Protein 6GHT (pdb70)

Foldseek 3Di:
DDQDPNAAEFEEEEEPLAQDFVVQCVFFVLVVVVLCVVVRHHYDYTYDNALLVQLVCQLVPNGFKYFHWLLSQVVSCVRFVKWFFWAWAFLHHQKWKKFKKFFLPDDQPPPPVVVFAFEEEAAAPNHQSRHLVVCLVCVVVPHDPVRRYNYYYHDGQLVQQVCRQVVNGGIGMDI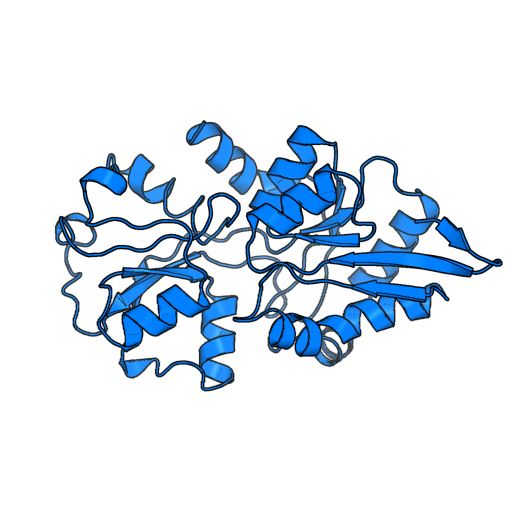PSHVVLCVVVVVHDCSGMDTNDMGDIAGHITTIGGNVRDPVSSVSSSCSFAVDAQVRQCVNHRPRGGGIDTDGDVSRVVSVVSVVVVD

Organism: Stutzerimonas stutzeri (NCBI:txid316)

Nearest PDB structures (foldseek):
  6ght-assembly1_A  TM=1.004E+00  e=3.123E-66  Stutzerimonas stutzeri
  5me4-assembly1_A  TM=1.003E+00  e=6.099E-64  Stutzerimonas stutzeri
  6ghq-assembly1_A  TM=8.174E-01  e=3.050E-59  Stutzerimonas stutzeri
  5lv1-assembly3_B  TM=9.063E-01  e=2.211E-24  Prochlorococcus marinus str. MIT 9301
  5o2k-assembly6_F  TM=5.977E-01  e=3.785E-23  Stutzerimonas stutzeri

Radius of gyration: 18.51 Å; Cα contacts (8 Å, |Δi|>4): 586; chains: 1; bounding box: 39×38×61 Å

B-factor: mean 21.3, std 12.95, range [3.62, 134.04]

Structure (mmCIF, N/CA/C/O backbone):
data_6GHT
#
_entry.id   6GHT
#
_cell.length_a   40.082
_cell.length_b   55.241
_cell.length_c   125.903
_cell.angle_alpha   90.00
_cell.angle_beta   90.00
_cell.angle_gamma   90.00
#
_symmetry.space_group_name_H-M   'P 21 21 21'
#
loop_
_entity.id
_entity.type
_entity.pdbx_description
1 polymer 'Probable phosphite transport system-binding protein HtxB'
2 non-polymer 'FORMIC ACID'
3 non-polymer 'ACETIC ACID'
4 non-polymer phosphinate
5 non-polymer 1,2-ETHANEDIOL
6 water water
#
loop_
_atom_site.group_PDB
_atom_site.id
_atom_site.type_symbol
_atom_site.label_atom_id
_atom_site.label_alt_id
_atom_site.label_comp_id
_atom_site.label_asym_id
_atom_site.label_entity_id
_atom_site.label_seq_id
_atom_site.pdbx_PDB_ins_code
_atom_site.Cartn_x
_atom_site.Cartn_y
_atom_site.Cartn_z
_atom_site.occupancy
_atom_site.B_iso_or_equiv
_atom_site.auth_seq_id
_atom_site.auth_comp_id
_atom_site.auth_asym_id
_atom_site.auth_atom_id
_atom_site.pdbx_PDB_model_num
ATOM 1 N N . ALA A 1 2 ? 4.686 -2.145 7.247 1.00 31.91 2 ALA A N 1
ATOM 2 C CA . ALA A 1 2 ? 5.421 -3.372 7.593 1.00 39.74 2 ALA A CA 1
ATOM 3 C C . ALA A 1 2 ? 5.591 -3.391 9.103 1.00 53.27 2 ALA A C 1
ATOM 4 O O . ALA A 1 2 ? 5.892 -2.348 9.687 1.00 83.50 2 ALA A O 1
ATOM 6 N N . GLU A 1 3 ? 5.387 -4.531 9.706 1.00 31.91 3 GLU A N 1
ATOM 7 C CA . GLU A 1 3 ? 5.699 -4.629 11.111 1.00 31.40 3 GLU A CA 1
ATOM 8 C C . GLU A 1 3 ? 6.197 -6.038 11.396 1.00 24.18 3 GLU A C 1
ATOM 9 O O . GLU A 1 3 ? 6.138 -6.901 10.529 1.00 23.29 3 GLU A O 1
ATOM 15 N N . VAL A 1 4 ? 6.803 -6.142 12.568 1.00 28.14 4 VAL A N 1
ATOM 16 C CA . VAL A 1 4 ? 7.271 -7.395 13.148 1.00 25.74 4 VAL A CA 1
ATOM 17 C C . VAL A 1 4 ? 6.189 -7.825 14.133 1.00 27.51 4 VAL A C 1
ATOM 18 O O . VAL A 1 4 ? 5.896 -7.099 15.083 1.00 30.13 4 VAL A O 1
ATOM 22 N N . VAL A 1 5 ? 5.617 -8.974 13.843 1.00 23.88 5 VAL A N 1
ATOM 23 C CA . VAL A 1 5 ? 4.481 -9.538 14.555 1.00 26.52 5 VAL A CA 1
ATOM 24 C C . VAL A 1 5 ? 4.944 -10.845 15.178 1.00 26.56 5 VAL A C 1
ATOM 25 O O . VAL A 1 5 ? 5.375 -11.739 14.445 1.00 27.00 5 VAL A O 1
ATOM 29 N N . ASN A 1 6 ? 4.874 -10.917 16.500 1.00 31.89 6 ASN A N 1
ATOM 30 C CA . ASN A 1 6 ? 5.286 -12.141 17.178 1.00 35.35 6 ASN A CA 1
ATOM 31 C C . ASN A 1 6 ? 6.735 -12.451 16.769 1.00 31.21 6 ASN A C 1
ATOM 32 O O . ASN A 1 6 ? 7.051 -13.608 16.520 1.00 28.97 6 ASN A O 1
ATOM 37 N N . GLY A 1 7 ? 7.582 -11.425 16.660 1.00 27.08 7 GLY A N 1
ATOM 38 C CA . GLY A 1 7 ? 8.978 -11.596 16.274 1.00 25.71 7 GLY A CA 1
ATOM 39 C C . GLY A 1 7 ? 9.192 -11.816 14.781 1.00 22.22 7 GLY A C 1
ATOM 40 O O . GLY A 1 7 ? 10.352 -11.913 14.387 1.00 21.11 7 GLY A O 1
ATOM 41 N N . LYS A 1 8 ? 8.152 -11.848 13.943 1.00 22.48 8 LYS A N 1
ATOM 42 C CA . LYS A 1 8 ? 8.344 -12.199 12.525 1.00 19.63 8 LYS A CA 1
ATOM 43 C C . LYS A 1 8 ? 7.852 -11.041 11.643 1.00 18.69 8 LYS A C 1
ATOM 44 O O . LYS A 1 8 ? 6.716 -10.587 11.740 1.00 20.05 8 LYS A O 1
ATOM 50 N N . LEU A 1 9 ? 8.736 -10.557 10.791 1.00 16.95 9 LEU A N 1
ATOM 51 C CA . LEU A 1 9 ? 8.394 -9.573 9.764 1.00 13.57 9 LEU A CA 1
ATOM 52 C C . LEU A 1 9 ? 7.191 -10.008 8.930 1.00 11.65 9 LEU A C 1
ATOM 53 O O . LEU A 1 9 ? 7.105 -11.153 8.543 1.00 13.71 9 LEU A O 1
ATOM 58 N N . HIS A 1 10 ? 6.280 -9.063 8.699 1.00 12.72 10 HIS A N 1
ATOM 59 C CA . HIS A 1 10 ? 5.115 -9.233 7.881 1.00 12.95 10 HIS A CA 1
ATOM 60 C C . HIS A 1 10 ? 5.092 -8.129 6.820 1.00 14.11 10 HIS A C 1
ATOM 61 O O . HIS A 1 10 ? 5.221 -6.960 7.169 1.00 16.03 10 HIS A O 1
ATOM 68 N N . LEU A 1 11 ? 4.843 -8.525 5.564 1.00 12.63 11 LEU A N 1
ATOM 69 C CA . LEU A 1 11 ? 4.777 -7.555 4.427 1.00 13.46 11 LEU A CA 1
ATOM 70 C C . LEU A 1 11 ? 3.413 -7.649 3.744 1.00 11.88 11 LEU A C 1
ATOM 71 O O . LEU A 1 11 ? 2.879 -8.728 3.523 1.00 14.84 11 LEU A O 1
ATOM 76 N N . ARG A 1 12 ? 2.895 -6.480 3.355 1.00 12.49 12 ARG A N 1
ATOM 77 C CA . ARG A 1 12 ? 1.681 -6.341 2.591 1.00 11.27 12 ARG A CA 1
ATOM 78 C C . ARG A 1 12 ? 2.076 -6.047 1.134 1.00 11.74 12 ARG A C 1
ATOM 79 O O . ARG A 1 12 ? 2.657 -4.990 0.853 1.00 12.89 12 ARG A O 1
ATOM 87 N N . PHE A 1 13 ? 1.718 -6.986 0.265 1.00 11.43 13 PHE A N 1
ATOM 88 C CA . PHE A 1 13 ? 2.017 -6.863 -1.168 1.00 10.77 13 PHE A CA 1
ATOM 89 C C . PHE A 1 13 ? 0.757 -6.538 -1.970 1.00 9.45 13 PHE A C 1
ATOM 90 O O . PHE A 1 13 ? -0.358 -6.904 -1.664 1.00 11.22 13 PHE A O 1
ATOM 98 N N . ALA A 1 14 ? 0.971 -5.847 -3.101 1.00 11.55 14 ALA A N 1
ATOM 99 C CA . ALA A 1 14 ? -0.130 -5.652 -4.054 1.00 11.80 14 ALA A CA 1
ATOM 100 C C . ALA A 1 14 ? 0.453 -5.674 -5.459 1.00 12.10 14 ALA A C 1
ATOM 101 O O . ALA A 1 14 ? 1.569 -5.168 -5.676 1.00 12.63 14 ALA A O 1
ATOM 103 N N . ILE A 1 15 ? -0.339 -6.210 -6.381 1.00 11.41 15 ILE A N 1
ATOM 104 C CA A ILE A 1 15 ? 0.047 -6.405 -7.805 0.50 10.11 15 ILE A CA 1
ATOM 105 C CA B ILE A 1 15 ? 0.126 -6.217 -7.758 0.50 12.74 15 ILE A CA 1
ATOM 106 C C . ILE A 1 15 ? -0.970 -5.665 -8.665 1.00 10.57 15 ILE A C 1
ATOM 107 O O . ILE A 1 15 ? -2.154 -5.952 -8.550 1.00 11.40 15 ILE A O 1
ATOM 116 N N . ALA A 1 16 ? -0.523 -4.787 -9.588 1.00 11.72 16 ALA A N 1
ATOM 117 C CA . ALA A 1 16 ? -1.426 -4.172 -10.556 1.00 12.52 16 ALA A CA 1
ATOM 118 C C . ALA A 1 16 ? -2.095 -5.229 -11.430 1.00 11.35 16 ALA A C 1
ATOM 119 O O . ALA A 1 16 ? -1.638 -6.371 -11.530 1.00 13.40 16 ALA A O 1
ATOM 121 N N . PRO A 1 17 ? -3.194 -4.838 -12.089 1.00 13.57 17 PRO A N 1
ATOM 122 C CA . PRO A 1 17 ? -3.970 -5.783 -12.926 1.00 14.04 17 PRO A CA 1
ATOM 123 C C . PRO A 1 17 ? -3.274 -6.037 -14.270 1.00 15.87 17 PRO A C 1
ATOM 124 O O . PRO A 1 17 ? -3.803 -5.713 -15.332 1.00 18.15 17 PRO A O 1
ATOM 128 N N . MET A 1 18 ? -2.149 -6.733 -14.186 1.00 15.37 18 MET A N 1
ATOM 129 C CA . MET A 1 18 ? -1.317 -6.996 -15.347 1.00 20.78 18 MET A CA 1
ATOM 130 C C . MET A 1 18 ? -1.900 -8.076 -16.247 1.00 18.98 18 MET A C 1
ATOM 131 O O . MET A 1 18 ? -1.467 -8.144 -17.407 1.00 21.50 18 MET A O 1
ATOM 136 N N . ARG A 1 19 ? -2.650 -9.019 -15.659 1.00 16.79 19 ARG A N 1
ATOM 137 C CA . ARG A 1 19 ? -3.307 -10.079 -16.401 1.00 16.65 19 ARG A CA 1
ATOM 138 C C . ARG A 1 19 ? -4.811 -9.800 -16.318 1.00 14.90 19 ARG A C 1
ATOM 139 O O . ARG A 1 19 ? -5.244 -8.975 -15.503 1.00 16.48 19 ARG A O 1
ATOM 147 N N . PRO A 1 20 ? -5.634 -10.484 -17.129 1.00 15.68 20 PRO A N 1
ATOM 148 C CA . PRO A 1 20 ? -7.018 -10.086 -17.284 1.00 15.96 20 PRO A CA 1
ATOM 149 C C . PRO A 1 20 ? -7.898 -10.157 -16.033 1.00 15.93 20 PRO A C 1
ATOM 150 O O . PRO A 1 20 ? -8.910 -9.472 -15.986 1.00 18.59 20 PRO A O 1
ATOM 154 N N . THR A 1 21 ? -7.536 -10.984 -15.049 1.00 13.96 21 THR A N 1
ATOM 155 C CA . THR A 1 21 ? -8.285 -11.045 -13.821 1.00 13.92 21 THR A CA 1
ATOM 156 C C . THR A 1 21 ? -7.337 -11.061 -12.631 1.00 12.52 21 THR A C 1
ATOM 157 O O . THR A 1 21 ? -6.151 -11.437 -12.754 1.00 12.91 21 THR A O 1
ATOM 161 N N . PRO A 1 22 ? -7.896 -10.674 -11.447 1.00 12.32 22 PRO A N 1
ATOM 162 C CA . PRO A 1 22 ? -7.023 -10.774 -10.243 1.00 11.68 22 PRO A CA 1
ATOM 163 C C . PRO A 1 22 ? -6.476 -12.191 -9.957 1.00 11.17 22 PRO A C 1
ATOM 164 O O . PRO A 1 22 ? -5.308 -12.329 -9.537 1.00 12.24 22 PRO A O 1
ATOM 168 N N . SER A 1 23 ? -7.354 -13.204 -10.176 1.00 12.16 23 SER A N 1
ATOM 169 C CA . SER A 1 23 ? -6.872 -14.560 -9.838 1.00 12.40 23 SER A CA 1
ATOM 170 C C . SER A 1 23 ? -5.736 -14.976 -10.767 1.00 12.05 23 SER A C 1
ATOM 171 O O . SER A 1 23 ? -4.804 -15.681 -10.352 1.00 13.82 23 SER A O 1
ATOM 174 N N . GLN A 1 24 ? -5.843 -14.622 -12.050 1.00 13.30 24 GLN A N 1
ATOM 175 C CA . GLN A 1 24 ? -4.740 -14.913 -12.981 1.00 12.43 24 GLN A CA 1
ATOM 176 C C . GLN A 1 24 ? -3.468 -14.155 -12.580 1.00 9.31 24 GLN A C 1
ATOM 177 O O . GLN A 1 24 ? -2.363 -14.709 -12.620 1.00 12.49 24 GLN A O 1
ATOM 183 N N . THR A 1 25 ? -3.625 -12.874 -12.288 1.00 10.98 25 THR A N 1
ATOM 184 C CA . THR A 1 25 ? -2.483 -12.062 -11.921 1.00 11.18 25 THR A CA 1
ATOM 185 C C . THR A 1 25 ? -1.776 -12.649 -10.689 1.00 10.47 25 THR A C 1
ATOM 186 O O . THR A 1 25 ? -0.543 -12.794 -10.690 1.00 11.85 25 THR A O 1
ATOM 190 N N . ILE A 1 26 ? -2.579 -12.983 -9.656 1.00 10.32 26 ILE A N 1
ATOM 191 C CA . ILE A 1 26 ? -1.960 -13.540 -8.446 1.00 10.33 26 ILE A CA 1
ATOM 192 C C . ILE A 1 26 ? -1.348 -14.919 -8.714 1.00 10.35 26 ILE A C 1
ATOM 193 O O . ILE A 1 26 ? -0.233 -15.222 -8.285 1.00 12.24 26 ILE A O 1
ATOM 198 N N . LYS A 1 27 ? -2.088 -15.778 -9.430 1.00 11.94 27 LYS A N 1
ATOM 199 C CA . LYS A 1 27 ? -1.558 -17.116 -9.675 1.00 13.76 27 LYS A CA 1
ATOM 200 C C . LYS A 1 27 ? -0.181 -17.037 -10.369 1.00 13.07 27 LYS A C 1
ATOM 201 O O . LYS A 1 27 ? 0.729 -17.765 -10.049 1.00 14.89 27 LYS A O 1
ATOM 207 N N . GLU A 1 28 ? -0.071 -16.131 -11.345 1.00 12.09 28 GLU A N 1
ATOM 208 C CA . GLU A 1 28 ? 1.120 -16.107 -12.179 1.00 12.88 28 GLU A CA 1
ATOM 209 C C . GLU A 1 28 ? 2.284 -15.292 -11.570 1.00 11.99 28 GLU A C 1
ATOM 210 O O . GLU A 1 28 ? 3.457 -15.545 -11.872 1.00 14.13 28 GLU A O 1
ATOM 216 N N . PHE A 1 29 ? 1.952 -14.291 -10.726 1.00 12.26 29 PHE A N 1
ATOM 217 C CA . PHE A 1 29 ? 3.006 -13.402 -10.214 1.00 12.83 29 PHE A CA 1
ATOM 218 C C . PHE A 1 29 ? 3.229 -13.533 -8.703 1.00 12.70 29 PHE A C 1
ATOM 219 O O . PHE A 1 29 ? 4.267 -13.048 -8.237 1.00 14.34 29 PHE A O 1
ATOM 227 N N . GLU A 1 30 ? 2.315 -14.149 -7.938 1.00 12.82 30 GLU A N 1
ATOM 228 C CA . GLU A 1 30 ? 2.599 -14.365 -6.522 1.00 13.54 30 GLU A CA 1
ATOM 229 C C . GLU A 1 30 ? 3.968 -15.035 -6.293 1.00 13.25 30 GLU A C 1
ATOM 230 O O . GLU A 1 30 ? 4.602 -14.720 -5.292 1.00 14.16 30 GLU A O 1
ATOM 236 N N . PRO A 1 31 ? 4.413 -15.951 -7.165 1.00 12.85 31 PRO A N 1
ATOM 237 C CA . PRO A 1 31 ? 5.659 -16.600 -6.812 1.00 12.18 31 PRO A CA 1
ATOM 238 C C . PRO A 1 31 ? 6.865 -15.674 -6.613 1.00 11.37 31 PRO A C 1
ATOM 239 O O . PRO A 1 31 ? 7.714 -15.966 -5.770 1.00 13.24 31 PRO A O 1
ATOM 243 N N . ILE A 1 32 ? 6.936 -14.560 -7.331 1.00 12.58 32 ILE A N 1
ATOM 244 C CA . ILE A 1 32 ? 8.073 -13.653 -7.124 1.00 12.17 32 ILE A CA 1
ATOM 245 C C . ILE A 1 32 ? 7.964 -12.981 -5.741 1.00 11.23 32 ILE A C 1
ATOM 246 O O . ILE A 1 32 ? 8.976 -12.707 -5.075 1.00 11.98 32 ILE A O 1
ATOM 251 N N . PHE A 1 33 ? 6.706 -12.694 -5.337 1.00 11.63 33 PHE A N 1
ATOM 252 C CA . PHE A 1 33 ? 6.461 -12.107 -4.003 1.00 10.82 33 PHE A CA 1
ATOM 253 C C . PHE A 1 33 ? 6.754 -13.115 -2.885 1.00 12.08 33 PHE A C 1
ATOM 254 O O . PHE A 1 33 ? 7.335 -12.744 -1.848 1.00 12.30 33 PHE A O 1
ATOM 262 N N . LYS A 1 34 ? 6.358 -14.366 -3.081 1.00 11.28 34 LYS A N 1
ATOM 263 C CA . LYS A 1 34 ? 6.668 -15.408 -2.124 1.00 12.09 34 LYS A CA 1
ATOM 264 C C . LYS A 1 34 ? 8.185 -15.539 -1.997 1.00 11.44 34 LYS A C 1
ATOM 265 O O . LYS A 1 34 ? 8.744 -15.668 -0.892 1.00 13.47 34 LYS A O 1
ATOM 271 N N . TYR A 1 35 ? 8.900 -15.563 -3.124 1.00 12.16 35 TYR A N 1
ATOM 272 C CA . TYR A 1 35 ? 10.354 -15.612 -3.149 1.00 11.20 35 TYR A CA 1
ATOM 273 C C . TYR A 1 35 ? 10.917 -14.449 -2.337 1.00 11.21 35 TYR A C 1
ATOM 274 O O . TYR A 1 35 ? 11.798 -14.686 -1.474 1.00 13.18 35 TYR A O 1
ATOM 283 N N . LEU A 1 36 ? 10.448 -13.246 -2.582 1.00 11.78 36 LEU A N 1
ATOM 284 C CA . LEU A 1 36 ? 10.944 -12.084 -1.902 1.00 11.74 36 LEU A CA 1
ATOM 285 C C . LEU A 1 36 ? 10.736 -12.239 -0.387 1.00 11.33 36 LEU A C 1
ATOM 286 O O . LEU A 1 36 ? 11.660 -11.988 0.396 1.00 12.49 36 LEU A O 1
ATOM 291 N N . ALA A 1 37 ? 9.514 -12.606 0.010 1.00 11.21 37 ALA A N 1
ATOM 292 C CA . ALA A 1 37 ? 9.210 -12.763 1.431 1.00 11.34 37 ALA A CA 1
ATOM 293 C C . ALA A 1 37 ? 10.111 -13.839 2.043 1.00 12.01 37 ALA A C 1
ATOM 294 O O . ALA A 1 37 ? 10.660 -13.657 3.138 1.00 12.30 37 ALA A O 1
ATOM 296 N N . ASP A 1 38 ? 10.327 -14.933 1.329 1.00 11.35 38 ASP A N 1
ATOM 297 C CA . ASP A 1 38 ? 11.159 -16.003 1.846 1.00 10.95 38 ASP A CA 1
ATOM 298 C C . ASP A 1 38 ? 12.581 -15.570 2.041 1.00 11.00 38 ASP A C 1
ATOM 299 O O . ASP A 1 38 ? 13.277 -15.999 3.014 1.00 13.22 38 ASP A O 1
ATOM 304 N N . GLN A 1 39 ? 13.144 -14.736 1.142 1.00 11.83 39 GLN A N 1
ATOM 305 C CA . GLN A 1 39 ? 14.507 -14.245 1.297 1.00 12.29 39 GLN A CA 1
ATOM 306 C C . GLN A 1 39 ? 14.653 -13.404 2.573 1.00 12.65 39 GLN A C 1
ATOM 307 O O . GLN A 1 39 ? 15.768 -13.287 3.093 1.00 14.21 39 GLN A O 1
ATOM 313 N N . LEU A 1 40 ? 13.552 -12.827 3.025 1.00 12.71 40 LEU A N 1
ATOM 314 C CA . LEU A 1 40 ? 13.525 -11.965 4.225 1.00 14.31 40 LEU A CA 1
ATOM 315 C C . LEU A 1 40 ? 13.028 -12.730 5.471 1.00 12.53 40 LEU A C 1
ATOM 316 O O . LEU A 1 40 ? 13.038 -12.150 6.570 1.00 14.71 40 LEU A O 1
ATOM 321 N N . GLY A 1 41 ? 12.567 -13.950 5.326 1.00 12.47 41 GLY A N 1
ATOM 322 C CA . GLY A 1 41 ? 12.035 -14.682 6.457 1.00 12.76 41 GLY A CA 1
ATOM 323 C C . GLY A 1 41 ? 10.695 -14.122 6.874 1.00 13.20 41 GLY A C 1
ATOM 324 O O . GLY A 1 41 ? 10.268 -14.297 8.024 1.00 15.58 41 GLY A O 1
ATOM 325 N N . ALA A 1 42 ? 9.940 -13.488 5.963 1.00 12.44 42 ALA A N 1
ATOM 326 C CA . ALA A 1 42 ? 8.728 -12.758 6.265 1.00 11.37 42 ALA A CA 1
ATOM 327 C C . ALA A 1 42 ? 7.431 -13.535 5.984 1.00 11.31 42 ALA A C 1
ATOM 328 O O . ALA A 1 42 ? 7.431 -14.337 5.008 1.00 14.48 42 ALA A O 1
ATOM 330 N N . THR A 1 43 ? 6.361 -13.304 6.734 1.00 11.54 43 THR A N 1
ATOM 331 C CA . THR A 1 43 ? 5.064 -13.624 6.299 1.00 11.42 43 THR A CA 1
ATOM 332 C C . THR A 1 43 ? 4.615 -12.516 5.335 1.00 11.19 43 THR A C 1
ATOM 333 O O . THR A 1 43 ? 5.123 -11.410 5.335 1.00 11.76 43 THR A O 1
ATOM 337 N N . TYR A 1 44 ? 3.513 -12.814 4.627 1.00 11.46 44 TYR A N 1
ATOM 338 C CA . TYR A 1 44 ? 2.996 -11.807 3.704 1.00 11.36 44 TYR A CA 1
ATOM 339 C C . TYR A 1 44 ? 1.513 -12.008 3.482 1.00 10.84 44 TYR A C 1
ATOM 340 O O . TYR A 1 44 ? 0.940 -13.061 3.745 1.00 13.83 44 TYR A O 1
ATOM 349 N N . GLU A 1 45 ? 0.941 -10.971 2.878 1.00 11.53 45 GLU A N 1
ATOM 350 C CA . GLU A 1 45 ? -0.384 -11.016 2.318 1.00 11.19 45 GLU A CA 1
ATOM 351 C C . GLU A 1 45 ? -0.299 -10.307 0.950 1.00 10.96 45 GLU A C 1
ATOM 352 O O . GLU A 1 45 ? 0.636 -9.524 0.729 1.00 11.72 45 GLU A O 1
ATOM 358 N N . ILE A 1 46 ? -1.273 -10.602 0.090 1.00 11.19 46 ILE A N 1
ATOM 359 C CA . ILE A 1 46 ? -1.203 -10.057 -1.258 1.00 12.00 46 ILE A CA 1
ATOM 360 C C . ILE A 1 46 ? -2.628 -9.862 -1.792 1.00 12.25 46 ILE A C 1
ATOM 361 O O . ILE A 1 46 ? -3.521 -10.667 -1.532 1.00 13.54 46 ILE A O 1
ATOM 366 N N . VAL A 1 47 ? -2.761 -8.794 -2.555 1.00 12.82 47 VAL A N 1
ATOM 367 C CA . VAL A 1 47 ? -4.004 -8.549 -3.318 1.00 12.60 47 VAL A CA 1
ATOM 368 C C . VAL A 1 47 ? -3.668 -7.994 -4.710 1.00 12.39 47 VAL A C 1
ATOM 369 O O . VAL A 1 47 ? -2.537 -7.540 -4.955 1.00 13.40 47 VAL A O 1
ATOM 373 N N . SER A 1 48 ? -4.688 -8.041 -5.578 1.00 11.98 48 SER A N 1
ATOM 374 C CA . SER A 1 48 ? -4.508 -7.494 -6.924 1.00 12.45 48 SER A CA 1
ATOM 375 C C . SER A 1 48 ? -5.816 -6.804 -7.287 1.00 11.84 48 SER A C 1
ATOM 376 O O . SER A 1 48 ? -6.791 -7.494 -7.605 1.00 14.52 48 SER A O 1
ATOM 379 N N . PRO A 1 49 ? -5.876 -5.493 -7.190 1.00 14.33 49 PRO A N 1
ATOM 380 C CA . PRO A 1 49 ? -7.166 -4.812 -7.510 1.00 16.19 49 PRO A CA 1
ATOM 381 C C . PRO A 1 49 ? -7.503 -4.890 -9.008 1.00 16.40 49 PRO A C 1
ATOM 382 O O . PRO A 1 49 ? -6.623 -5.145 -9.827 1.00 16.99 49 PRO A O 1
ATOM 386 N N . GLU A 1 50 ? -8.765 -4.653 -9.355 1.00 17.90 50 GLU A N 1
ATOM 387 C CA . GLU A 1 50 ? -9.208 -4.812 -10.743 1.00 20.49 50 GLU A CA 1
ATOM 388 C C . GLU A 1 50 ? -8.770 -3.615 -11.588 1.00 18.95 50 GLU A C 1
ATOM 389 O O . GLU A 1 50 ? -8.588 -3.790 -12.804 1.00 20.35 50 GLU A O 1
ATOM 395 N N . SER A 1 51 ? -8.568 -2.445 -10.970 1.00 14.45 51 SER A N 1
ATOM 396 C CA . SER A 1 51 ? -8.165 -1.247 -11.708 1.00 14.14 51 SER A CA 1
ATOM 397 C C . SER A 1 51 ? -6.737 -0.782 -11.376 1.00 13.32 51 SER A C 1
ATOM 398 O O . SER A 1 51 ? -6.209 -1.032 -10.303 1.00 15.66 51 SER A O 1
ATOM 401 N N . TRP A 1 52 ? -6.188 0.016 -12.281 1.00 12.87 52 TRP A N 1
ATOM 402 C CA . TRP A 1 52 ? -4.848 0.575 -12.131 1.00 12.07 52 TRP A CA 1
ATOM 403 C C . TRP A 1 52 ? -4.827 1.701 -11.102 1.00 12.46 52 TRP A C 1
ATOM 404 O O . TRP A 1 52 ? -3.887 1.809 -10.320 1.00 13.70 52 TRP A O 1
ATOM 415 N N . ALA A 1 53 ? -5.854 2.538 -11.118 1.00 13.41 53 ALA A N 1
ATOM 416 C CA . ALA A 1 53 ? -5.973 3.596 -10.120 1.00 14.38 53 ALA A CA 1
ATOM 417 C C . ALA A 1 53 ? -6.009 3.018 -8.698 1.00 14.07 53 ALA A C 1
ATOM 418 O O . ALA A 1 53 ? -5.406 3.600 -7.793 1.00 16.25 53 ALA A O 1
ATOM 420 N N . ALA A 1 54 ? -6.647 1.875 -8.531 1.00 15.08 54 ALA A N 1
ATOM 421 C CA . ALA A 1 54 ? -6.917 1.390 -7.175 1.00 13.91 54 ALA A CA 1
ATOM 422 C C . ALA A 1 54 ? -5.610 1.022 -6.482 1.00 14.80 54 ALA A C 1
ATOM 423 O O . ALA A 1 54 ? -5.473 1.287 -5.276 1.00 16.54 54 ALA A O 1
ATOM 425 N N . ILE A 1 55 ? -4.641 0.430 -7.171 1.00 13.89 55 ILE A N 1
ATOM 426 C CA . ILE A 1 55 ? -3.402 0.066 -6.505 1.00 13.26 55 ILE A CA 1
ATOM 427 C C . ILE A 1 55 ? -2.584 1.324 -6.179 1.00 15.14 55 ILE A C 1
ATOM 428 O O . ILE A 1 55 ? -1.938 1.374 -5.130 1.00 16.42 55 ILE A O 1
ATOM 433 N N . SER A 1 56 ? -2.643 2.352 -7.024 1.00 14.44 56 SER A N 1
ATOM 434 C CA . SER A 1 56 ? -2.021 3.630 -6.716 1.00 15.62 56 SER A CA 1
ATOM 435 C C . SER A 1 56 ? -2.589 4.210 -5.409 1.00 14.69 56 SER A C 1
ATOM 436 O O . SER A 1 56 ? -1.822 4.627 -4.522 1.00 16.25 56 SER A O 1
ATOM 439 N N . VAL A 1 57 ? -3.921 4.262 -5.324 1.00 14.88 57 VAL A N 1
ATOM 440 C CA . VAL A 1 57 ? -4.608 4.771 -4.143 1.00 15.90 57 VAL A CA 1
ATOM 441 C C . VAL A 1 57 ? -4.208 3.940 -2.909 1.00 16.81 57 VAL A C 1
ATOM 442 O O . VAL A 1 57 ? -3.983 4.498 -1.823 1.00 18.76 57 VAL A O 1
ATOM 446 N N . ALA A 1 58 ? -4.208 2.620 -3.031 1.00 15.78 58 ALA A N 1
ATOM 447 C CA . ALA A 1 58 ? -3.867 1.741 -1.898 1.00 16.61 58 ALA A CA 1
ATOM 448 C C . ALA A 1 58 ? -2.475 2.088 -1.355 1.00 17.71 58 ALA A C 1
ATOM 449 O O . ALA A 1 58 ? -2.264 2.122 -0.147 1.00 18.68 58 ALA A O 1
ATOM 451 N N . MET A 1 59 ? -1.522 2.292 -2.251 1.00 15.62 59 MET A N 1
ATOM 452 C CA . MET A 1 59 ? -0.168 2.633 -1.859 1.00 14.83 59 MET A CA 1
ATOM 453 C C . MET A 1 59 ? -0.141 4.018 -1.192 1.00 17.01 59 MET A C 1
ATOM 454 O O . MET A 1 59 ? 0.453 4.196 -0.127 1.00 18.92 59 MET A O 1
ATOM 459 N N . THR A 1 60 ? -0.814 4.997 -1.811 1.00 16.57 60 THR A N 1
ATOM 460 C CA . THR A 1 60 ? -0.898 6.351 -1.295 1.00 18.09 60 THR A CA 1
ATOM 461 C C . THR A 1 60 ? -1.485 6.362 0.128 1.00 19.91 60 THR A C 1
ATOM 462 O O . THR A 1 60 ? -1.003 7.131 0.978 1.00 22.44 60 THR A O 1
ATOM 466 N N . ASN A 1 61 ? -2.485 5.521 0.363 1.00 18.98 61 ASN A N 1
ATOM 467 C CA . ASN A 1 61 ? -3.267 5.529 1.605 1.00 20.05 61 ASN A CA 1
ATOM 468 C C . ASN A 1 61 ? -2.701 4.580 2.669 1.00 21.37 61 ASN A C 1
ATOM 469 O O . ASN A 1 61 ? -3.363 4.333 3.709 1.00 24.42 61 ASN A O 1
ATOM 474 N N . GLY A 1 62 ? -1.477 4.091 2.448 1.00 19.43 62 GLY A N 1
ATOM 475 C CA . GLY A 1 62 ? -0.708 3.421 3.495 1.00 19.53 62 GLY A CA 1
ATOM 476 C C . GLY A 1 62 ? -1.039 1.951 3.644 1.00 19.64 62 GLY A C 1
ATOM 477 O O . GLY A 1 62 ? -0.750 1.394 4.699 1.00 21.50 62 GLY A O 1
ATOM 478 N N . HIS A 1 63 ? -1.604 1.313 2.623 1.00 17.22 63 HIS A N 1
ATOM 479 C CA . HIS A 1 63 ? -2.063 -0.078 2.729 1.00 16.29 63 HIS A CA 1
ATOM 480 C C . HIS A 1 63 ? -1.066 -1.094 2.157 1.00 16.08 63 HIS A C 1
ATOM 481 O O . HIS A 1 63 ? -1.336 -2.300 2.224 1.00 18.13 63 HIS A O 1
ATOM 488 N N . VAL A 1 64 C 0.045 -0.625 1.604 1.00 14.30 64 VAL A N 1
ATOM 489 C CA . VAL A 1 64 C 0.921 -1.497 0.830 1.00 13.47 64 VAL A CA 1
ATOM 490 C C . VAL A 1 64 C 2.377 -1.248 1.205 1.00 13.24 64 VAL A C 1
ATOM 491 O O . VAL A 1 64 C 2.844 -0.112 1.199 1.00 15.60 64 V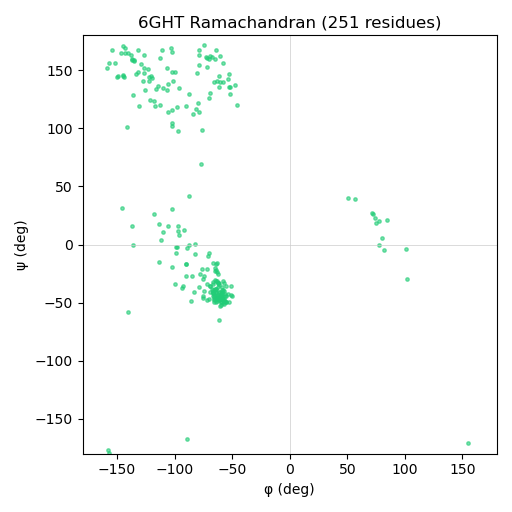AL A O 1
ATOM 495 N N . ASP A 1 65 ? 3.078 -2.333 1.526 1.00 12.86 65 ASP A N 1
ATOM 496 C CA . ASP A 1 65 ? 4.519 -2.238 1.783 1.00 13.49 65 ASP A CA 1
ATOM 497 C C . ASP A 1 65 ? 5.365 -2.323 0.515 1.00 13.93 65 ASP A C 1
ATOM 498 O O . ASP A 1 65 ? 6.272 -1.528 0.337 1.00 15.42 65 ASP A O 1
ATOM 503 N N . VAL A 1 66 ? 5.090 -3.311 -0.335 1.00 13.90 66 VAL A N 1
ATOM 504 C CA . VAL A 1 66 ? 5.757 -3.435 -1.622 1.00 11.87 66 VAL A CA 1
ATOM 505 C C . VAL A 1 66 ? 4.658 -3.630 -2.657 1.00 11.27 66 VAL A C 1
ATOM 506 O O . VAL A 1 66 ? 3.913 -4.628 -2.610 1.00 12.34 66 VAL A O 1
ATOM 510 N N . GLY A 1 67 ? 4.604 -2.673 -3.606 1.00 12.97 67 GLY A N 1
ATOM 511 C CA . GLY A 1 67 ? 3.614 -2.742 -4.671 1.00 13.44 67 GLY A CA 1
ATOM 512 C C . GLY A 1 67 ? 4.263 -2.809 -6.039 1.00 11.52 67 GLY A C 1
ATOM 513 O O . GLY A 1 67 ? 5.234 -2.110 -6.301 1.00 14.32 67 GLY A O 1
ATOM 514 N N . TRP A 1 68 ? 3.620 -3.599 -6.909 1.00 11.60 68 TRP A N 1
ATOM 515 C CA . TRP A 1 68 ? 3.952 -3.591 -8.332 1.00 10.98 68 TRP A CA 1
ATOM 516 C C . TRP A 1 68 ? 2.931 -2.658 -8.986 1.00 9.87 68 TRP A C 1
ATOM 517 O O . TRP A 1 68 ? 1.786 -3.057 -9.190 1.00 11.47 68 TRP A O 1
ATOM 528 N N . LEU A 1 69 ? 3.372 -1.413 -9.186 1.00 11.35 69 LEU A N 1
ATOM 529 C CA . LEU A 1 69 ? 2.470 -0.378 -9.665 1.00 11.13 69 LEU A CA 1
ATOM 530 C C . LEU A 1 69 ? 2.697 -0.119 -11.162 1.00 11.47 69 LEU A C 1
ATOM 531 O O . LEU A 1 69 ? 3.834 -0.200 -11.631 1.00 11.82 69 LEU A O 1
ATOM 536 N N . GLY A 1 70 ? 1.626 0.252 -11.861 1.00 11.54 70 GLY A N 1
ATOM 537 C CA . GLY A 1 70 ? 1.859 0.750 -13.206 1.00 11.24 70 GLY A CA 1
ATOM 538 C C . GLY A 1 70 ? 2.588 2.072 -13.153 1.00 11.93 70 GLY A C 1
ATOM 539 O O . GLY A 1 70 ? 2.602 2.770 -12.111 1.00 13.45 70 GLY A O 1
ATOM 540 N N . PRO A 1 71 ? 3.222 2.505 -14.259 1.00 12.08 71 PRO A N 1
ATOM 541 C CA . PRO A 1 71 ? 4.050 3.696 -14.219 1.00 11.40 71 PRO A CA 1
ATOM 542 C C . PRO A 1 71 ? 3.324 4.954 -13.737 1.00 12.40 71 PRO A C 1
ATOM 543 O O . PRO A 1 71 ? 3.831 5.674 -12.862 1.00 14.17 71 PRO A O 1
ATOM 547 N N . TRP A 1 72 ? 2.180 5.265 -14.327 1.00 12.64 72 TRP A N 1
ATOM 548 C CA . TRP A 1 72 ? 1.373 6.423 -13.927 1.00 12.85 72 TRP A CA 1
ATOM 549 C C . TRP A 1 72 ? 0.860 6.234 -12.497 1.00 14.31 72 TRP A C 1
ATOM 550 O O . TRP A 1 72 ? 0.837 7.204 -11.713 1.00 15.34 72 TRP A O 1
ATOM 561 N N . GLY A 1 73 ? 0.488 5.007 -12.123 1.00 13.88 73 GLY A N 1
ATOM 562 C CA . GLY A 1 73 ? 0.111 4.799 -10.713 1.00 13.93 73 GLY A CA 1
ATOM 563 C C . GLY A 1 73 ? 1.233 5.149 -9.747 1.00 14.51 73 GLY A C 1
ATOM 564 O O . GLY A 1 73 ? 0.975 5.733 -8.670 1.00 16.03 73 GLY A O 1
ATOM 565 N N . TYR A 1 74 ? 2.459 4.780 -10.084 1.00 13.95 74 TYR A N 1
ATOM 566 C CA . TYR A 1 74 ? 3.640 5.184 -9.292 1.00 14.43 74 TYR A CA 1
ATOM 567 C C . TYR A 1 74 ? 3.824 6.710 -9.313 1.00 14.85 74 TYR A C 1
ATOM 568 O O . TYR A 1 74 ? 4.008 7.340 -8.258 1.00 16.88 74 TYR A O 1
ATOM 577 N N . VAL A 1 75 ? 3.788 7.338 -10.484 1.00 15.82 75 VAL A N 1
ATOM 578 C CA . VAL A 1 75 ? 4.024 8.785 -10.552 1.00 16.70 75 VAL A CA 1
ATOM 579 C C . VAL A 1 75 ? 2.993 9.518 -9.679 1.00 17.74 75 VAL A C 1
ATOM 580 O O . VAL A 1 75 ? 3.356 10.433 -8.922 1.00 19.13 75 VAL A O 1
ATOM 584 N N . LEU A 1 76 ? 1.734 9.123 -9.788 1.00 17.18 76 LEU A N 1
ATOM 585 C CA . LEU A 1 76 ? 0.646 9.753 -8.996 1.00 18.01 76 LEU A CA 1
ATOM 586 C C . LEU A 1 76 ? 0.914 9.582 -7.487 1.00 19.87 76 LEU A C 1
ATOM 587 O O . LEU A 1 76 ? 0.791 10.528 -6.691 1.00 20.69 76 LEU A O 1
ATOM 592 N N . SER A 1 77 ? 1.265 8.367 -7.092 1.00 16.48 77 SER A N 1
ATOM 593 C CA . SER A 1 77 ? 1.473 8.066 -5.685 1.00 16.80 77 SER A CA 1
ATOM 594 C C . SER A 1 77 ? 2.728 8.770 -5.148 1.00 16.35 77 SER A C 1
ATOM 595 O O . SER A 1 77 ? 2.761 9.206 -3.974 1.00 19.90 77 SER A O 1
ATOM 598 N N . ASN A 1 78 ? 3.766 8.894 -5.968 1.00 17.55 78 ASN A N 1
ATOM 599 C CA . ASN A 1 78 ? 4.960 9.628 -5.589 1.00 19.03 78 ASN A CA 1
ATOM 600 C C . ASN A 1 78 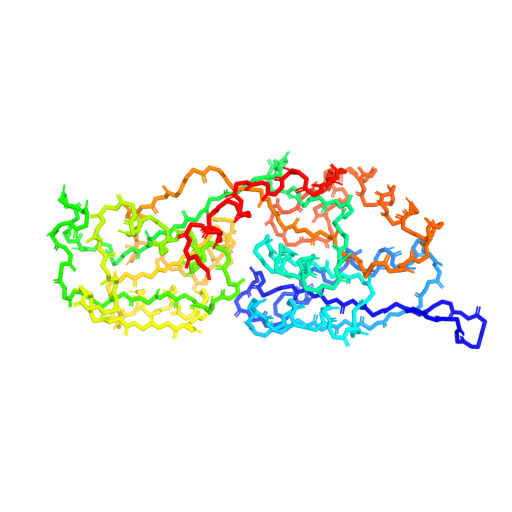? 4.591 11.098 -5.351 1.00 18.55 78 ASN A C 1
ATOM 601 O O . ASN A 1 78 ? 5.005 11.701 -4.357 1.00 21.92 78 ASN A O 1
ATOM 606 N N . LYS A 1 79 ? 3.787 11.664 -6.241 1.00 19.72 79 LYS A N 1
ATOM 607 C CA . LYS A 1 79 ? 3.393 13.076 -6.113 1.00 22.96 79 LYS A CA 1
ATOM 608 C C . LYS A 1 79 ? 2.580 13.295 -4.833 1.00 26.15 79 LYS A C 1
ATOM 609 O O . LYS A 1 79 ? 2.840 14.243 -4.099 1.00 25.71 79 LYS A O 1
ATOM 615 N N . LYS A 1 80 ? 1.627 12.411 -4.564 1.00 23.23 80 LYS A N 1
ATOM 616 C CA . LYS A 1 80 ? 0.685 12.593 -3.459 1.00 23.77 80 LYS A CA 1
ATOM 617 C C . LYS A 1 80 ? 1.323 12.220 -2.111 1.00 24.77 80 LYS A C 1
ATOM 618 O O . LYS A 1 80 ? 1.018 12.865 -1.113 1.00 29.72 80 LYS A O 1
ATOM 624 N N . ALA A 1 81 ? 2.177 11.195 -2.065 1.00 23.03 81 ALA A N 1
ATOM 625 C CA . ALA A 1 81 ? 2.573 10.581 -0.783 1.00 22.82 81 ALA A CA 1
ATOM 626 C C . ALA A 1 81 ? 4.079 10.301 -0.692 1.00 22.26 81 ALA A C 1
ATOM 627 O O . ALA A 1 81 ? 4.542 9.789 0.320 1.00 26.86 81 ALA A O 1
ATOM 629 N N . GLY A 1 82 ? 4.858 10.607 -1.721 1.00 21.40 82 GLY A N 1
ATOM 630 C CA . GLY A 1 82 ? 6.270 10.382 -1.697 1.00 20.10 82 GLY A CA 1
ATOM 631 C C . GLY A 1 82 ? 6.650 8.918 -1.853 1.00 19.85 82 GLY A C 1
ATOM 632 O O . GLY A 1 82 ? 7.780 8.537 -1.547 1.00 21.92 82 GLY A O 1
ATOM 633 N N . THR A 1 83 ? 5.742 8.096 -2.353 1.00 19.05 83 THR A N 1
ATOM 634 C CA . THR A 1 83 ? 6.073 6.727 -2.721 1.00 17.18 83 THR A CA 1
ATOM 635 C C . THR A 1 83 ? 7.360 6.681 -3.559 1.00 17.70 83 THR A C 1
ATOM 636 O O . THR A 1 83 ? 7.535 7.509 -4.482 1.00 19.43 83 THR A O 1
ATOM 640 N N . GLU A 1 84 ? 8.226 5.712 -3.256 1.00 17.60 84 GLU A N 1
ATOM 641 C CA . GLU A 1 84 ? 9.513 5.571 -3.897 1.00 17.90 84 GLU A CA 1
ATOM 642 C C . GLU A 1 84 ? 9.524 4.336 -4.796 1.00 17.05 84 GLU A C 1
ATOM 643 O O . GLU A 1 84 ? 9.149 3.231 -4.394 1.00 17.68 84 GLU A O 1
ATOM 649 N N . VAL A 1 85 ? 10.048 4.520 -5.995 1.00 14.85 85 VAL A N 1
ATOM 650 C CA . VAL A 1 85 ? 10.327 3.386 -6.886 1.00 15.63 85 VAL A CA 1
ATOM 651 C C . VAL A 1 85 ? 11.732 2.824 -6.612 1.00 15.33 85 VAL A C 1
ATOM 652 O O . VAL A 1 85 ? 12.687 3.561 -6.552 1.00 19.62 85 VAL A O 1
ATOM 656 N N . LEU A 1 86 ? 11.815 1.501 -6.425 1.00 13.80 86 LEU A N 1
ATOM 657 C CA . LEU A 1 86 ? 13.112 0.837 -6.170 1.00 15.25 86 LEU A CA 1
ATOM 658 C C . LEU A 1 86 ? 13.684 0.176 -7.427 1.00 15.63 86 LEU A C 1
ATOM 659 O O . LEU A 1 86 ? 14.922 0.102 -7.599 1.00 16.33 86 LEU A O 1
ATOM 664 N N . ALA A 1 87 ? 12.788 -0.333 -8.271 1.00 14.65 87 ALA A N 1
ATOM 665 C CA . ALA A 1 87 ? 13.206 -1.131 -9.418 1.00 13.79 87 ALA A CA 1
ATOM 666 C C . ALA A 1 87 ? 12.092 -1.082 -10.452 1.00 13.13 87 ALA A C 1
ATOM 667 O O . ALA A 1 87 ? 10.914 -0.823 -10.136 1.00 14.52 87 ALA A O 1
ATOM 669 N N . THR A 1 88 ? 12.517 -1.325 -11.689 1.00 13.52 88 THR A N 1
ATOM 670 C CA . THR A 1 88 ? 11.587 -1.442 -12.825 1.00 12.09 88 THR A CA 1
ATOM 671 C C . THR A 1 88 ? 11.637 -2.876 -13.347 1.00 12.42 88 THR A C 1
ATOM 672 O O . THR A 1 88 ? 12.735 -3.446 -13.487 1.00 13.48 88 THR A O 1
ATOM 676 N N . VAL A 1 89 ? 10.464 -3.447 -13.639 1.00 13.25 89 VAL A N 1
ATOM 677 C CA A VAL A 1 89 ? 10.445 -4.826 -14.154 0.50 12.43 89 VAL A CA 1
ATOM 678 C CA B VAL A 1 89 ? 10.411 -4.806 -14.167 0.50 12.00 89 VAL A CA 1
ATOM 679 C C . VAL A 1 89 ? 10.941 -4.842 -15.611 1.00 11.09 89 VAL A C 1
ATOM 680 O O . VAL A 1 89 ? 10.737 -3.912 -16.395 1.00 12.88 89 VAL A O 1
ATOM 687 N N . LYS A 1 90 ? 11.585 -5.959 -15.924 1.00 12.37 90 LYS A N 1
ATOM 688 C CA . LYS A 1 90 ? 12.009 -6.285 -17.284 1.00 12.54 90 LYS A CA 1
ATOM 689 C C . LYS A 1 90 ? 10.955 -7.190 -17.944 1.00 13.28 90 LYS A C 1
ATOM 690 O O . LYS A 1 90 ? 10.483 -8.151 -17.355 1.00 14.10 90 LYS A O 1
ATOM 696 N N . TYR A 1 91 ? 10.634 -6.835 -19.184 1.00 12.66 91 TYR A N 1
ATOM 697 C CA . TYR A 1 91 ? 9.843 -7.679 -20.069 1.00 11.66 91 TYR A CA 1
ATOM 698 C C . TYR A 1 91 ? 10.719 -8.010 -21.274 1.00 12.77 91 TYR A C 1
ATOM 699 O O . TYR A 1 91 ? 11.230 -7.085 -21.921 1.00 13.64 91 TYR A O 1
ATOM 708 N N . ARG A 1 92 ? 10.924 -9.289 -21.546 1.00 12.53 92 ARG A N 1
ATOM 709 C CA . ARG A 1 92 ? 11.845 -9.672 -22.627 1.00 13.85 92 ARG A CA 1
ATOM 710 C C . ARG A 1 92 ? 13.180 -8.936 -22.461 1.00 14.14 92 ARG A C 1
ATOM 711 O O . ARG A 1 92 ? 13.813 -8.516 -23.429 1.00 16.57 92 ARG A O 1
ATOM 719 N N . GLY A 1 93 ? 13.625 -8.833 -21.199 1.00 14.69 93 GLY A N 1
ATOM 720 C CA . GLY A 1 93 ? 14.944 -8.355 -20.879 1.00 15.31 93 GLY A CA 1
ATOM 721 C C . GLY A 1 93 ? 15.058 -6.850 -20.916 1.00 14.24 93 GLY A C 1
ATOM 722 O O . GLY A 1 93 ? 16.195 -6.326 -20.742 1.00 19.39 93 GLY A O 1
ATOM 723 N N . GLU A 1 94 ? 13.963 -6.137 -21.115 1.00 13.79 94 GLU A N 1
ATOM 724 C CA . GLU A 1 94 ? 14.025 -4.714 -21.275 1.00 13.75 94 GLU A CA 1
ATOM 725 C C . GLU A 1 94 ? 13.067 -4.011 -20.321 1.00 13.03 94 GLU A C 1
ATOM 726 O O . GLU A 1 94 ? 11.939 -4.468 -20.140 1.00 13.36 94 GLU A O 1
ATOM 732 N N . PRO A 1 95 ? 13.470 -2.882 -19.735 1.00 13.35 95 PRO A N 1
ATOM 733 C CA . PRO A 1 95 ? 12.591 -2.172 -18.783 1.00 13.73 95 PRO A CA 1
ATOM 734 C C . PRO A 1 95 ? 11.646 -1.169 -19.454 1.00 13.43 95 PRO A C 1
ATOM 735 O O . PRO A 1 95 ? 11.400 -0.090 -18.916 1.00 14.17 95 PRO A O 1
ATOM 739 N N . PHE A 1 96 ? 11.066 -1.562 -20.586 1.00 13.30 96 PHE A N 1
ATOM 740 C CA A PHE A 1 96 ? 10.166 -0.698 -21.316 0.50 9.93 96 PHE A CA 1
ATOM 741 C CA B PHE A 1 96 ? 10.222 -0.725 -21.396 0.50 16.41 96 PHE A CA 1
ATOM 742 C C . PHE A 1 96 ? 9.078 -1.545 -21.972 1.00 12.32 96 PHE A C 1
ATOM 743 O O . PHE A 1 96 ? 9.181 -2.781 -22.063 1.00 14.89 96 PHE A O 1
ATOM 758 N N . TYR A 1 97 ? 8.014 -0.869 -22.422 1.00 11.37 97 TYR A N 1
ATOM 759 C CA . TYR A 1 97 ? 6.912 -1.481 -23.111 1.00 10.91 97 TYR A CA 1
ATOM 760 C C . TYR A 1 97 ? 6.222 -0.379 -23.945 1.00 11.02 97 TYR A C 1
ATOM 761 O O . TYR A 1 97 ? 6.663 0.782 -23.924 1.00 13.10 97 TYR A O 1
ATOM 770 N N . LYS A 1 98 ? 5.150 -0.737 -24.656 1.00 11.24 98 LYS A N 1
ATOM 771 C CA . LYS A 1 98 ? 4.446 0.234 -25.458 1.00 11.18 98 LYS A CA 1
ATOM 772 C C . LYS A 1 98 ? 2.931 0.134 -25.236 1.00 11.15 98 LYS A C 1
ATOM 773 O O . LYS A 1 98 ? 2.393 -0.993 -25.052 1.00 12.84 98 LYS A O 1
ATOM 779 N N . ALA A 1 99 ? 2.197 1.271 -25.307 1.00 10.39 99 ALA A N 1
ATOM 780 C CA . ALA A 1 99 ? 0.814 1.336 -25.336 1.00 9.38 99 ALA A CA 1
ATOM 781 C C . ALA A 1 99 ? 0.294 1.050 -26.749 1.00 11.27 99 ALA A C 1
ATOM 782 O O . ALA A 1 99 ? 0.982 1.419 -27.737 1.00 12.67 99 ALA A O 1
ATOM 784 N N . LEU A 1 100 ? -0.884 0.442 -26.809 1.00 11.36 100 LEU A N 1
ATOM 785 C CA . LEU A 1 100 ? -1.548 0.160 -28.071 1.00 10.30 100 LEU A CA 1
ATOM 786 C C . LEU A 1 100 ? -2.934 0.773 -28.119 1.00 11.02 100 LEU A C 1
ATOM 787 O O . LEU A 1 100 ? -3.668 0.784 -27.095 1.00 11.94 100 LEU A O 1
ATOM 792 N N . ILE A 1 101 ? -3.365 1.110 -29.332 1.00 12.10 101 ILE A N 1
ATOM 793 C CA . ILE A 1 101 ? -4.794 1.167 -29.650 1.00 11.75 101 ILE A CA 1
ATOM 794 C C . ILE A 1 101 ? -5.036 0.038 -30.642 1.00 12.15 101 ILE A C 1
ATOM 795 O O . ILE A 1 101 ? -4.378 -0.043 -31.684 1.00 14.20 101 ILE A O 1
ATOM 800 N N . VAL A 1 102 ? -5.897 -0.876 -30.251 1.00 13.41 102 VAL A N 1
ATOM 801 C CA . VAL A 1 102 ? -6.279 -2.067 -31.009 1.00 12.92 102 VAL A CA 1
ATOM 802 C C . VAL A 1 102 ? -7.631 -1.820 -31.668 1.00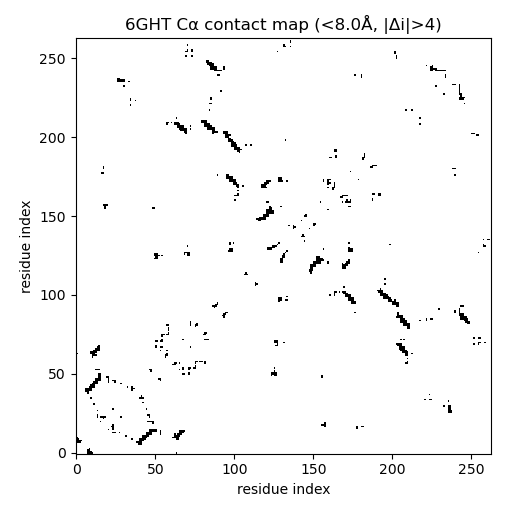 13.91 102 VAL A C 1
ATOM 803 O O . VAL A 1 102 ? -8.499 -1.195 -31.064 1.00 14.53 102 VAL A O 1
ATOM 807 N N . GLY A 1 103 ? -7.781 -2.293 -32.903 1.00 14.51 103 GLY A N 1
ATOM 808 C CA . GLY A 1 103 ? -9.059 -2.195 -33.607 1.00 14.62 103 GLY A CA 1
ATOM 809 C C . GLY A 1 103 ? -9.539 -3.537 -34.125 1.00 14.15 103 GLY A C 1
ATOM 810 O O . GLY A 1 103 ? -8.754 -4.498 -34.245 1.00 16.47 103 GLY A O 1
ATOM 811 N N . ARG A 1 104 ? -10.820 -3.593 -34.447 1.00 15.09 104 ARG A N 1
ATOM 812 C CA . ARG A 1 104 ? -11.362 -4.730 -35.162 1.00 15.78 104 ARG A CA 1
ATOM 813 C C . ARG A 1 104 ? -10.540 -4.961 -36.445 1.00 16.74 104 ARG A C 1
ATOM 814 O O . ARG A 1 104 ? -10.118 -4.002 -37.113 1.00 17.25 104 ARG A O 1
ATOM 822 N N . ALA A 1 105 ? -10.312 -6.214 -36.803 1.00 18.63 105 ALA A N 1
ATOM 823 C CA . ALA A 1 105 ? -9.447 -6.542 -37.941 1.00 19.14 105 ALA A CA 1
ATOM 824 C C . ALA A 1 105 ? -9.891 -5.893 -39.262 1.00 18.40 105 ALA A C 1
ATOM 825 O O . ALA A 1 105 ? -9.030 -5.522 -40.083 1.00 21.33 105 ALA A O 1
ATOM 827 N N . ASP A 1 106 ? -11.190 -5.724 -39.463 1.00 19.65 106 ASP A N 1
ATOM 828 C CA A ASP A 1 106 ? -11.674 -5.191 -40.744 0.50 18.75 106 ASP A CA 1
ATOM 829 C CA B ASP A 1 106 ? -11.745 -5.191 -40.705 0.50 21.73 106 ASP A CA 1
ATOM 830 C C . ASP A 1 106 ? -11.932 -3.685 -40.688 1.00 23.34 106 ASP A C 1
ATOM 831 O O . ASP A 1 106 ? -12.478 -3.127 -41.629 1.00 24.91 106 ASP A O 1
ATOM 840 N N . LEU A 1 107 ? -11.498 -3.014 -39.622 1.00 21.53 107 LEU A N 1
ATOM 841 C CA . LEU A 1 107 ? -11.739 -1.570 -39.505 1.00 19.83 107 LEU A CA 1
ATOM 842 C C . LEU A 1 107 ? -10.909 -0.812 -40.548 1.00 20.67 107 LEU A C 1
ATOM 843 O O . LEU A 1 107 ? -9.701 -0.998 -40.616 1.00 21.00 107 LEU A O 1
ATOM 848 N N . PRO A 1 108 ? -11.537 0.091 -41.313 1.00 22.66 108 PRO A N 1
ATOM 849 C CA . PRO A 1 108 ? -10.744 0.900 -42.234 1.00 22.58 108 PRO A CA 1
ATOM 850 C C . PRO A 1 108 ? -9.886 1.888 -41.432 1.00 21.43 108 PRO A C 1
ATOM 851 O O . PRO A 1 108 ? -10.454 2.611 -40.616 1.00 22.33 108 PRO A O 1
ATOM 855 N N . ILE A 1 109 ? -8.576 1.897 -41.669 1.00 20.84 109 ILE A N 1
ATOM 856 C CA . ILE A 1 109 ? -7.661 2.711 -40.842 1.00 21.05 109 ILE A CA 1
ATOM 857 C C . ILE A 1 109 ? -6.615 3.435 -41.704 1.00 21.62 109 ILE A C 1
ATOM 858 O O . ILE A 1 109 ? -5.667 3.968 -41.168 1.00 20.34 109 ILE A O 1
ATOM 863 N N . LYS A 1 110 ? -6.804 3.541 -43.018 1.00 21.45 110 LYS A N 1
ATOM 864 C CA . LYS A 1 110 ? -5.732 4.110 -43.862 1.00 21.54 110 LYS A CA 1
ATOM 865 C C . LYS A 1 110 ? -5.485 5.586 -43.529 1.00 19.56 110 LYS A C 1
ATOM 866 O O . LYS A 1 110 ? -4.407 6.101 -43.813 1.00 22.92 110 LYS A O 1
ATOM 872 N N . LYS A 1 111 ? -6.483 6.252 -42.946 1.00 18.27 111 LYS A N 1
ATOM 873 C CA . LYS A 1 111 ? -6.382 7.665 -42.619 1.00 16.90 111 LYS A CA 1
ATOM 874 C C . LYS A 1 111 ? -6.497 7.876 -41.100 1.00 17.46 111 LYS A C 1
ATOM 875 O O . LYS A 1 111 ? -6.869 8.967 -40.653 1.00 19.98 111 LYS A O 1
ATOM 881 N N . TRP A 1 112 ? -6.122 6.863 -40.310 1.00 19.10 112 TRP A N 1
ATOM 882 C CA . TRP A 1 112 ? -6.239 6.889 -38.860 1.00 18.37 112 TRP A CA 1
ATOM 883 C C . TRP A 1 112 ? -5.581 8.127 -38.243 1.00 18.97 112 TRP A C 1
ATOM 884 O O . TRP A 1 112 ? -4.439 8.412 -38.571 1.00 20.64 112 TRP A O 1
ATOM 895 N N . PRO A 1 113 ? -6.212 8.820 -37.282 1.00 15.93 113 PRO A N 1
ATOM 896 C CA . PRO A 1 113 ? -7.553 8.624 -36.752 1.00 15.56 113 PRO A CA 1
ATOM 897 C C . PRO A 1 113 ? -8.603 9.549 -37.382 1.00 15.88 113 PRO A C 1
ATOM 898 O O . PRO A 1 113 ? -9.715 9.702 -36.860 1.00 17.57 113 PRO A O 1
ATOM 902 N N . GLU A 1 114 ? -8.258 10.158 -38.522 1.00 16.25 114 GLU A N 1
ATOM 903 C CA . GLU A 1 114 ? -9.090 11.149 -39.155 1.00 17.13 114 GLU A CA 1
ATOM 904 C C . GLU A 1 114 ? -10.318 10.482 -39.782 1.00 17.08 114 GLU A C 1
ATOM 905 O O . GLU A 1 114 ? -11.287 11.175 -40.031 1.00 19.20 114 GLU A O 1
ATOM 911 N N . ASP A 1 115 ? -10.231 9.176 -40.051 1.00 17.68 115 ASP A N 1
ATOM 912 C CA . ASP A 1 115 ? -11.338 8.373 -40.576 1.00 19.34 115 ASP A CA 1
ATOM 913 C C . ASP A 1 115 ? -12.087 7.609 -39.480 1.00 20.58 115 ASP A C 1
ATOM 914 O O . ASP A 1 115 ? -12.899 6.726 -39.790 1.00 22.38 115 ASP A O 1
ATOM 919 N N . ALA A 1 116 ? -11.838 7.931 -38.211 1.00 19.01 116 ALA A N 1
ATOM 920 C CA . ALA A 1 116 ? -12.403 7.185 -37.107 1.00 18.42 116 ALA A CA 1
ATOM 921 C C . ALA A 1 116 ? -13.460 7.975 -36.327 1.00 19.13 116 ALA A C 1
ATOM 922 O O . ALA A 1 116 ? -13.898 7.488 -35.277 1.00 18.10 116 ALA A O 1
ATOM 924 N N . LYS A 1 117 ? -13.919 9.123 -36.816 1.00 19.29 117 LYS A N 1
ATOM 925 C CA . LYS A 1 117 ? -14.862 9.907 -36.054 1.00 19.73 117 LYS A CA 1
ATOM 926 C C . LYS A 1 117 ? -16.144 9.091 -35.837 1.00 18.93 117 LYS A C 1
ATOM 927 O O . LYS A 1 117 ? -16.668 8.457 -36.758 1.00 19.87 117 LYS A O 1
ATOM 933 N N . GLY A 1 118 ? -16.654 9.118 -34.615 1.00 17.78 118 GLY A N 1
ATOM 934 C CA . GLY A 1 118 ? -17.908 8.491 -34.266 1.00 18.52 118 GLY A CA 1
ATOM 935 C C . GLY A 1 118 ? -17.807 7.005 -33.991 1.00 18.66 118 GLY A C 1
ATOM 936 O O . GLY A 1 118 ? -18.787 6.378 -33.588 1.00 19.80 118 GLY A O 1
ATOM 937 N N . LEU A 1 119 ? -16.641 6.402 -34.188 1.00 16.40 119 LEU A N 1
ATOM 938 C CA . LEU A 1 119 ? -16.472 4.995 -33.857 1.00 15.74 119 LEU A CA 1
ATOM 939 C C . LEU A 1 119 ? -16.446 4.807 -32.332 1.00 14.58 119 LEU A C 1
ATOM 940 O O . LEU A 1 119 ? -16.240 5.756 -31.567 1.00 16.26 119 LEU A O 1
ATOM 945 N N . LYS A 1 120 ? -16.710 3.572 -31.921 1.00 15.32 120 LYS A N 1
ATOM 946 C CA . LYS A 1 120 ? -16.749 3.241 -30.508 1.00 15.72 120 LYS A CA 1
ATOM 947 C C . LYS A 1 120 ? -15.331 2.949 -30.000 1.00 15.40 120 LYS A C 1
ATOM 948 O O . LYS A 1 120 ? -14.743 1.958 -30.410 1.00 15.62 120 LYS A O 1
ATOM 954 N N . LEU A 1 121 ? -14.834 3.825 -29.144 1.00 14.68 121 LEU A N 1
ATOM 955 C CA . LEU A 1 121 ? -13.497 3.712 -28.547 1.00 14.25 121 LEU A CA 1
ATOM 956 C C . LEU A 1 121 ? -13.684 3.531 -27.039 1.00 14.23 121 LEU A C 1
ATOM 957 O O . LEU A 1 121 ? -14.368 4.326 -26.416 1.00 16.33 121 LEU A O 1
ATOM 962 N N . SER A 1 122 ? -12.940 2.564 -26.478 1.00 13.41 122 SER A N 1
ATOM 963 C CA A SER A 1 122 ? -12.919 2.249 -25.038 0.50 15.12 122 SER A CA 1
ATOM 964 C CA B SER A 1 122 ? -12.922 2.336 -25.036 0.50 14.82 122 SER A CA 1
ATOM 965 C C . SER A 1 122 ? -11.506 2.453 -24.482 1.00 14.78 122 SER A C 1
ATOM 966 O O . SER A 1 122 ? -10.587 1.729 -24.917 1.00 15.08 122 SER A O 1
ATOM 971 N N . LEU A 1 123 ? -11.339 3.417 -23.563 1.00 13.01 123 LEU A N 1
ATOM 972 C CA . LEU A 1 123 ? -10.109 3.549 -22.829 1.00 12.62 123 LEU A CA 1
ATOM 973 C C . LEU A 1 123 ? -10.320 2.978 -21.423 1.00 14.54 123 LEU A C 1
ATOM 974 O O . LEU A 1 123 ? -11.417 2.652 -20.989 1.00 15.44 123 LEU A O 1
ATOM 979 N N . SER A 1 124 ? -9.200 2.818 -20.706 1.00 14.21 124 SER A N 1
ATOM 980 C CA . SER A 1 124 ? -9.196 2.190 -19.394 1.00 13.35 124 SER A CA 1
ATOM 981 C C . SER A 1 124 ? -9.413 3.227 -18.283 1.00 15.39 124 SER A C 1
ATOM 982 O O . SER A 1 124 ? -9.899 4.347 -18.539 1.00 15.40 124 SER A O 1
ATOM 985 N N . ASP A 1 125 ? -9.176 2.832 -17.035 1.00 14.37 125 ASP A N 1
ATOM 986 C CA . ASP A 1 125 ? -9.361 3.763 -15.919 1.00 14.05 125 ASP A CA 1
ATOM 987 C C . ASP A 1 125 ? -8.287 4.832 -15.934 1.00 13.23 125 ASP A C 1
ATOM 988 O O . ASP A 1 125 ? -7.217 4.626 -16.511 1.00 13.63 125 ASP A O 1
ATOM 993 N N . GLN A 1 126 ? -8.525 5.958 -15.271 1.00 15.41 126 GLN A N 1
ATOM 994 C CA . GLN A 1 126 ? -7.619 7.112 -15.344 1.00 15.19 126 GLN A CA 1
ATOM 995 C C . GLN A 1 126 ? -6.295 6.858 -14.630 1.00 14.84 126 GLN A C 1
ATOM 996 O O . GLN A 1 126 ? -5.410 7.714 -14.744 1.00 18.20 126 GLN A O 1
ATOM 1002 N N . GLY A 1 127 ? -6.136 5.739 -13.899 1.00 14.03 127 GLY A N 1
ATOM 1003 C CA . GLY A 1 127 ? -4.844 5.408 -13.336 1.00 14.43 127 GLY A CA 1
ATOM 1004 C C . GLY A 1 127 ? -3.963 4.577 -14.252 1.00 12.45 127 GLY A C 1
ATOM 1005 O O . GLY A 1 127 ? -2.849 4.270 -13.885 1.00 14.29 127 GLY A O 1
ATOM 1006 N N . ASN A 1 128 ? -4.492 4.200 -15.436 1.00 13.10 128 ASN A N 1
ATOM 1007 C CA . ASN A 1 128 ? -3.817 3.286 -16.345 1.00 11.93 128 ASN A CA 1
ATOM 1008 C C . ASN A 1 128 ? -2.933 4.076 -17.324 1.00 10.86 128 ASN A C 1
ATOM 1009 O O . ASN A 1 128 ? -3.420 4.941 -18.082 1.00 12.98 128 ASN A O 1
ATOM 1014 N N . THR A 1 129 ? -1.628 3.822 -17.302 1.00 10.77 129 THR A N 1
ATOM 1015 C CA . THR A 1 129 ? -0.654 4.534 -18.123 1.00 10.36 129 THR A CA 1
ATOM 1016 C C . THR A 1 129 ? -0.957 4.310 -19.628 1.00 10.88 129 THR A C 1
ATOM 1017 O O . THR A 1 129 ? -1.192 5.250 -20.387 1.00 12.88 129 THR A O 1
ATOM 1021 N N . SER A 1 130 ? -0.811 3.046 -20.045 1.00 10.94 130 SER A N 1
ATOM 1022 C CA . SER A 1 130 ? -0.936 2.698 -21.449 1.00 10.42 130 SER A CA 1
ATOM 1023 C C . SER A 1 130 ? -2.413 2.735 -21.836 1.00 10.98 130 SER A C 1
ATOM 1024 O O . SER A 1 130 ? -2.771 2.908 -23.017 1.00 12.91 130 SER A O 1
ATOM 1027 N N . GLY A 1 131 ? -3.315 2.513 -20.885 1.00 11.57 131 GLY A N 1
ATOM 1028 C CA . GLY A 1 131 ? -4.699 2.340 -21.212 1.00 11.49 131 GLY A CA 1
ATOM 1029 C C . GLY A 1 131 ? -5.511 3.633 -21.231 1.00 11.42 131 GLY A C 1
ATOM 1030 O O . GLY A 1 131 ? -6.633 3.660 -21.773 1.00 12.08 131 GLY A O 1
ATOM 1031 N N . TRP A 1 132 ? -4.976 4.692 -20.630 1.00 11.50 132 TRP A N 1
ATOM 1032 C CA . TRP A 1 132 ? -5.676 5.966 -20.529 1.00 11.44 132 TRP A CA 1
ATOM 1033 C C . TRP A 1 132 ? -4.733 7.154 -20.745 1.00 11.54 132 TRP A C 1
ATOM 1034 O O . TRP A 1 132 ? -4.936 7.971 -21.666 1.00 13.46 132 TRP A O 1
ATOM 1045 N N . LEU A 1 133 ? -3.686 7.267 -19.933 1.00 12.84 133 LEU A N 1
ATOM 1046 C CA . LEU A 1 133 ? -2.854 8.477 -19.940 1.00 12.18 133 LEU A CA 1
ATOM 1047 C C . LEU A 1 133 ? -2.229 8.693 -21.325 1.00 12.07 133 LEU A C 1
ATOM 1048 O O . LEU A 1 133 ? -2.337 9.795 -21.918 1.00 14.11 133 LEU A O 1
ATOM 1053 N N . ILE A 1 134 ? -1.561 7.675 -21.837 1.00 11.85 134 ILE A N 1
ATOM 1054 C CA . ILE A 1 134 ? -0.773 7.836 -23.051 1.00 11.91 134 ILE A CA 1
ATOM 1055 C C . ILE A 1 134 ? -1.687 8.029 -24.290 1.00 12.51 134 ILE A C 1
ATOM 1056 O O . ILE A 1 134 ? -1.441 8.923 -25.087 1.00 13.61 134 ILE A O 1
ATOM 1061 N N . PRO A 1 135 ? -2.728 7.217 -24.457 1.00 11.71 135 PRO A N 1
ATOM 1062 C CA . PRO A 1 135 ? -3.643 7.491 -25.583 1.00 12.47 135 PRO A CA 1
ATOM 1063 C C . PRO A 1 135 ? -4.311 8.869 -25.469 1.00 12.79 135 PRO A C 1
ATOM 1064 O O . PRO A 1 135 ? -4.509 9.524 -26.500 1.00 14.70 135 PRO A O 1
ATOM 1068 N N A MET A 1 136 ? -4.743 9.279 -24.273 0.80 17.59 136 MET A N 1
ATOM 1069 N N B MET A 1 136 ? -4.616 9.316 -24.263 0.20 5.87 136 MET A N 1
ATOM 1070 C CA A MET A 1 136 ? -5.310 10.629 -24.139 0.80 18.85 136 MET A CA 1
ATOM 1071 C CA B MET A 1 136 ? -5.233 10.618 -24.122 0.20 3.62 136 MET A CA 1
ATOM 1072 C C A MET A 1 136 ? -4.289 11.682 -24.581 0.80 17.11 136 MET A C 1
ATOM 1073 C C B MET A 1 136 ? -4.273 11.729 -24.545 0.20 6.31 136 MET A C 1
ATOM 1074 O O A MET A 1 136 ? -4.656 12.586 -25.315 0.80 20.00 136 MET A O 1
ATOM 1075 O O B MET A 1 136 ? -4.646 12.711 -25.172 0.20 4.72 136 MET A O 1
ATOM 1084 N N . ALA A 1 137 ? -3.032 11.559 -24.136 1.00 13.55 137 ALA A N 1
ATOM 1085 C CA . ALA A 1 137 ? -1.961 12.491 -24.525 1.00 13.95 137 ALA A CA 1
ATOM 1086 C C . ALA A 1 137 ? -1.774 12.504 -26.050 1.00 14.10 137 ALA A C 1
ATOM 1087 O O . ALA A 1 137 ? -1.587 13.575 -26.637 1.00 14.91 137 ALA A O 1
ATOM 1089 N N . TYR A 1 138 ? -1.825 11.327 -26.670 1.00 13.69 138 TYR A N 1
ATOM 1090 C CA . TYR A 1 138 ? -1.727 11.227 -28.135 1.00 12.47 138 TYR A CA 1
ATOM 1091 C C . TYR A 1 138 ? -2.875 12.012 -28.788 1.00 11.64 138 TYR A C 1
ATOM 1092 O O . TYR A 1 138 ? -2.616 12.898 -29.642 1.00 13.60 138 TYR A O 1
ATOM 1101 N N . PHE A 1 139 ? -4.121 11.770 -28.396 1.00 12.02 139 PHE A N 1
ATOM 1102 C CA . PHE A 1 139 ? -5.243 12.469 -29.021 1.00 11.63 139 PHE A CA 1
ATOM 1103 C C . PHE A 1 139 ? -5.130 13.981 -28.792 1.00 13.07 139 PHE A C 1
ATOM 1104 O O . PHE A 1 139 ? -5.322 14.768 -29.714 1.00 14.39 139 PHE A O 1
ATOM 1112 N N . LYS A 1 140 ? -4.730 14.396 -27.582 1.00 14.01 140 LYS A N 1
ATOM 1113 C CA . LYS A 1 140 ? -4.653 15.810 -27.322 1.00 15.40 140 LYS A CA 1
ATOM 1114 C C . LYS A 1 140 ? -3.543 16.452 -28.167 1.00 13.41 140 LYS A C 1
ATOM 1115 O O . LYS A 1 140 ? -3.694 17.591 -28.614 1.00 16.50 140 LYS A O 1
ATOM 1121 N N . SER A 1 141 ? -2.462 15.724 -28.445 1.00 14.42 141 SER A N 1
ATOM 1122 C CA . SER A 1 141 ? -1.325 16.258 -29.266 1.00 15.32 141 SER A CA 1
ATOM 1123 C C . SER A 1 141 ? -1.752 16.576 -30.698 1.00 14.32 141 SER A C 1
ATOM 1124 O O . SER A 1 141 ? -1.079 17.373 -31.351 1.00 16.13 141 SER A O 1
ATOM 1127 N N . ILE A 1 142 ? -2.845 15.963 -31.163 1.00 13.43 142 ILE A N 1
ATOM 1128 C CA . ILE A 1 142 ? -3.378 16.197 -32.502 1.00 13.20 142 ILE A CA 1
ATOM 1129 C C . ILE A 1 142 ? -4.750 16.886 -32.432 1.00 14.07 142 ILE A C 1
ATOM 1130 O O . ILE A 1 142 ? -5.491 16.912 -33.430 1.00 15.64 142 ILE A O 1
ATOM 1135 N N . GLY A 1 143 ? -5.083 17.480 -31.289 1.00 15.35 143 GLY A N 1
ATOM 1136 C CA . GLY A 1 143 ? -6.257 18.325 -31.173 1.00 16.40 143 GLY A CA 1
ATOM 1137 C C . GLY A 1 143 ? -7.563 17.548 -31.216 1.00 16.84 143 GLY A C 1
ATOM 1138 O O . GLY A 1 143 ? -8.586 18.108 -31.623 1.00 18.70 143 GLY A O 1
ATOM 1139 N N . ILE A 1 144 ? -7.553 16.288 -30.798 1.00 15.05 144 ILE A N 1
ATOM 1140 C CA . ILE A 1 144 ? -8.756 15.491 -30.728 1.00 15.25 144 ILE A CA 1
ATOM 1141 C C . ILE A 1 144 ? -9.168 15.318 -29.267 1.00 16.14 144 ILE A C 1
ATOM 1142 O O . ILE A 1 144 ? -8.339 14.957 -28.425 1.00 16.78 144 ILE A O 1
ATOM 1147 N N . ASP A 1 145 ? -10.467 15.551 -29.015 1.00 17.35 145 ASP A N 1
ATOM 1148 C CA . ASP A 1 145 ? -11.064 15.327 -27.699 1.00 18.41 145 ASP A CA 1
ATOM 1149 C C . ASP A 1 145 ? -11.825 14.016 -27.767 1.00 16.93 145 ASP A C 1
ATOM 1150 O O . ASP A 1 145 ? -12.905 13.956 -28.355 1.00 18.26 145 ASP A O 1
ATOM 1155 N N . PRO A 1 146 ? -11.260 12.920 -27.218 1.00 15.87 146 PRO A N 1
ATOM 1156 C CA . PRO A 1 146 ? -11.916 11.611 -27.449 1.00 16.55 146 PRO A CA 1
ATOM 1157 C C . PRO A 1 146 ? -13.396 11.530 -27.034 1.00 16.71 146 PRO A C 1
ATOM 1158 O O . PRO A 1 146 ? -14.166 10.859 -27.713 1.00 17.85 146 PRO A O 1
ATOM 1162 N N . ALA A 1 147 ? -13.793 12.201 -25.947 1.00 17.38 147 ALA A N 1
ATOM 1163 C CA . ALA A 1 147 ? -15.174 12.109 -25.413 1.00 17.65 147 ALA A CA 1
ATOM 1164 C C . ALA A 1 147 ? -16.196 12.656 -26.423 1.00 21.50 147 ALA A C 1
ATOM 1165 O O . ALA A 1 147 ? -17.341 12.174 -26.470 1.00 24.22 147 ALA A O 1
ATOM 1167 N N . SER A 1 148 ? -15.803 13.646 -27.232 1.00 19.60 148 SER A N 1
ATOM 1168 C CA . SER A 1 148 ? -16.760 14.186 -28.205 1.00 22.69 148 SER A CA 1
ATOM 1169 C C . SER A 1 148 ? -16.488 13.659 -29.622 1.00 21.19 148 SER A C 1
ATOM 1170 O O . SER A 1 148 ? -17.370 13.684 -30.447 1.00 25.33 148 SER A O 1
ATOM 1173 N N . TYR A 1 149 ? -15.286 13.151 -29.895 1.00 17.66 149 TYR A N 1
ATOM 1174 C CA . TYR A 1 149 ? -14.914 12.698 -31.240 1.00 17.55 149 TYR A CA 1
ATOM 1175 C C . TYR A 1 149 ? -15.403 11.276 -31.487 1.00 17.54 149 TYR A C 1
ATOM 1176 O O . TYR A 1 149 ? -15.865 10.952 -32.592 1.00 19.59 149 TYR A O 1
ATOM 1185 N N . PHE A 1 150 ? -15.266 10.435 -30.474 1.00 16.98 150 PHE A N 1
ATOM 1186 C CA . PHE A 1 150 ? -15.683 9.042 -30.551 1.00 16.76 150 PHE A CA 1
ATOM 1187 C C . PHE A 1 150 ? -17.023 8.884 -29.815 1.00 16.19 150 PHE A C 1
ATOM 1188 O O . PHE A 1 150 ? -17.393 9.731 -28.984 1.00 18.65 150 PHE A O 1
ATOM 1196 N N . GLU A 1 151 ? -17.666 7.741 -30.069 1.00 17.61 151 GLU A N 1
ATOM 1197 C CA . GLU A 1 151 ? -18.600 7.174 -29.091 1.00 18.47 151 GLU A CA 1
ATOM 1198 C C . GLU A 1 151 ? -17.727 6.543 -27.998 1.00 18.10 151 GLU A C 1
ATOM 1199 O O . GLU A 1 151 ? -17.226 5.435 -28.152 1.00 18.35 151 GLU A O 1
ATOM 1205 N N . TYR A 1 152 ? -17.565 7.294 -26.918 1.00 16.23 152 TYR A N 1
ATOM 1206 C CA . TYR A 1 152 ? -16.457 7.104 -26.028 1.00 17.47 152 TYR A CA 1
ATOM 1207 C C . TYR A 1 152 ? -16.885 6.429 -24.713 1.00 17.94 152 TYR A C 1
ATOM 1208 O O . TYR A 1 152 ? -17.932 6.773 -24.137 1.00 20.80 152 TYR A O 1
ATOM 1217 N N . ARG A 1 153 ? -16.071 5.479 -24.253 1.00 16.99 153 ARG A N 1
ATOM 1218 C CA . ARG A 1 153 ? -16.216 4.910 -22.915 1.00 20.21 153 ARG A CA 1
ATOM 1219 C C . ARG A 1 153 ? -14.843 4.902 -22.241 1.00 16.25 153 ARG A C 1
ATOM 1220 O O . ARG A 1 153 ? -13.815 4.700 -22.890 1.00 16.76 153 ARG A O 1
ATOM 1228 N N . GLU A 1 154 ? -14.844 5.057 -20.928 1.00 18.31 154 GLU A N 1
ATOM 1229 C CA . GLU A 1 154 ? -13.650 5.035 -20.083 1.00 19.62 154 GLU A CA 1
ATOM 1230 C C . GLU A 1 154 ? -13.904 4.051 -18.934 1.00 18.69 154 GLU A C 1
ATOM 1231 O O . GLU A 1 154 ? -15.058 3.811 -18.529 1.00 22.41 154 GLU A O 1
ATOM 1237 N N . GLY A 1 155 ? -12.838 3.526 -18.379 1.00 16.76 155 GLY A N 1
ATOM 1238 C CA . GLY A 1 155 ? -12.896 2.687 -17.197 1.00 16.87 155 GLY A CA 1
ATOM 1239 C C . GLY A 1 155 ? -12.789 1.204 -17.481 1.00 17.70 155 GLY A C 1
ATOM 1240 O O . GLY A 1 155 ? -12.724 0.439 -16.539 1.00 23.98 155 GLY A O 1
ATOM 1241 N N . ALA A 1 156 ? -12.734 0.770 -18.731 1.00 16.15 156 ALA A N 1
ATOM 1242 C CA . ALA A 1 156 ? -12.694 -0.657 -19.030 1.00 16.16 156 ALA A CA 1
ATOM 1243 C C . ALA A 1 156 ? -11.335 -1.239 -18.643 1.00 15.59 156 ALA A C 1
ATOM 1244 O O . ALA A 1 156 ? -10.310 -0.560 -18.743 1.00 16.55 156 ALA A O 1
ATOM 1246 N N . THR A 1 157 ? -11.317 -2.523 -18.324 1.00 14.14 157 THR A N 1
ATOM 1247 C CA . THR A 1 157 ? -10.085 -3.235 -18.188 1.00 12.52 157 THR A CA 1
ATOM 1248 C C . THR A 1 157 ? -9.540 -3.613 -19.575 1.00 14.16 157 THR A C 1
ATOM 1249 O O . THR A 1 157 ? -10.292 -3.679 -20.576 1.00 13.85 157 THR A O 1
ATOM 1253 N N . PHE A 1 158 C -8.258 -3.962 -19.655 1.00 13.43 158 PHE A N 1
ATOM 1254 C CA . PHE A 1 158 C -7.715 -4.461 -20.895 1.00 12.51 158 PHE A CA 1
ATOM 1255 C C . PHE A 1 158 C -8.410 -5.764 -21.311 1.00 13.43 158 PHE A C 1
ATOM 1256 O O . PHE A 1 158 C -8.653 -5.999 -22.527 1.00 15.84 158 PHE A O 1
ATOM 1264 N N . GLY A 1 159 ? -8.763 -6.624 -20.369 1.00 16.08 159 GLY A N 1
ATOM 1265 C CA . GLY A 1 159 ? -9.510 -7.827 -20.730 1.00 17.20 159 GLY A CA 1
ATOM 1266 C C . GLY A 1 159 ? -10.842 -7.519 -21.399 1.00 15.31 159 GLY A C 1
ATOM 1267 O O . GLY A 1 159 ? -11.214 -8.137 -22.404 1.00 18.62 159 GLY A O 1
ATOM 1268 N N . GLN A 1 160 ? -11.551 -6.543 -20.870 1.00 16.69 160 GLN A N 1
ATOM 1269 C CA . GLN A 1 160 ? -12.825 -6.123 -21.443 1.00 18.29 160 GLN A CA 1
ATOM 1270 C C . GLN A 1 160 ? -12.595 -5.523 -22.830 1.00 16.82 160 GLN A C 1
ATOM 1271 O O . GLN A 1 160 ? -13.358 -5.801 -23.755 1.00 17.19 160 GLN A O 1
ATOM 1277 N N . ASN A 1 161 ? -11.591 -4.671 -22.976 1.00 14.80 161 ASN A N 1
ATOM 1278 C CA . ASN A 1 161 ? -11.335 -4.052 -24.278 1.00 13.54 161 ASN A CA 1
ATOM 1279 C C . ASN A 1 161 ? -11.059 -5.136 -25.328 1.00 14.58 161 ASN A C 1
ATOM 1280 O O . ASN A 1 161 ? -11.647 -5.104 -26.425 1.00 16.12 161 ASN A O 1
ATOM 1285 N N . GLU A 1 162 ? -10.165 -6.082 -25.048 1.00 15.17 162 GLU A N 1
ATOM 1286 C CA . GLU A 1 162 ? -9.807 -7.067 -26.050 1.00 15.53 162 GLU A CA 1
ATOM 1287 C C . GLU A 1 162 ? -11.019 -7.959 -26.350 1.00 16.08 162 GLU A C 1
ATOM 1288 O O . GLU A 1 162 ? -11.252 -8.335 -27.499 1.00 18.10 162 GLU A O 1
ATOM 1294 N N . SER A 1 163 ? -11.765 -8.334 -25.311 1.00 17.21 163 SER A N 1
ATOM 1295 C CA . SER A 1 163 ? -12.959 -9.182 -25.530 1.00 18.22 163 SER A CA 1
ATOM 1296 C C . SER A 1 163 ? -13.981 -8.447 -26.423 1.00 16.18 163 SER A C 1
ATOM 1297 O O . SER A 1 163 ? -14.547 -9.015 -27.374 1.00 19.80 163 SER A O 1
ATOM 1300 N N . GLN A 1 164 ? -14.254 -7.188 -26.099 1.00 16.53 164 GLN A N 1
ATOM 1301 C CA . GLN A 1 164 ? -15.277 -6.427 -26.815 1.00 18.32 164 GLN A CA 1
ATOM 1302 C C . GLN A 1 164 ? -14.854 -6.174 -28.269 1.00 17.78 164 GLN A C 1
ATOM 1303 O O . GLN A 1 164 ? -15.710 -6.178 -29.174 1.00 18.37 164 GLN A O 1
ATOM 1309 N N . ILE A 1 165 ? -13.565 -5.990 -28.509 1.00 16.43 165 ILE A N 1
ATOM 1310 C CA . ILE A 1 165 ? -13.094 -5.825 -29.886 1.00 15.56 165 ILE A CA 1
ATOM 1311 C C . ILE A 1 165 ? -13.325 -7.139 -30.632 1.00 17.73 165 ILE A C 1
ATOM 1312 O O . ILE A 1 165 ? -13.872 -7.165 -31.757 1.00 19.81 165 ILE A O 1
ATOM 1317 N N . GLN A 1 166 ? -12.897 -8.237 -30.029 1.00 19.64 166 GLN A N 1
ATOM 1318 C CA . GLN A 1 166 ? -12.968 -9.539 -30.702 1.00 18.25 166 GLN A CA 1
ATOM 1319 C C . GLN A 1 166 ? -14.417 -9.906 -31.032 1.00 20.45 166 GLN A C 1
ATOM 1320 O O . GLN A 1 166 ? -14.696 -10.516 -32.077 1.00 25.21 166 GLN A O 1
ATOM 1326 N N . HIS A 1 167 ? -15.340 -9.514 -30.157 1.00 20.51 167 HIS A N 1
ATOM 1327 C CA . HIS A 1 167 ? -16.746 -9.897 -30.322 1.00 23.72 167 HIS A CA 1
ATOM 1328 C C . HIS A 1 167 ? -17.557 -8.795 -31.016 1.00 26.73 167 HIS A C 1
ATOM 1329 O O . HIS A 1 167 ? -18.780 -8.919 -31.114 1.00 29.60 167 HIS A O 1
ATOM 1336 N N . GLY A 1 168 ? -16.908 -7.751 -31.527 1.00 23.36 168 GLY A N 1
ATOM 1337 C CA . GLY A 1 168 ? -17.581 -6.778 -32.372 1.00 23.84 168 GLY A CA 1
ATOM 1338 C C . GLY A 1 168 ? -18.439 -5.778 -31.616 1.00 23.25 168 GLY A C 1
ATOM 1339 O O . GLY A 1 168 ? -19.306 -5.142 -32.220 1.00 27.87 168 GLY A O 1
ATOM 1340 N N . LEU A 1 169 ? -18.195 -5.594 -30.319 1.00 18.85 169 LEU A N 1
ATOM 1341 C CA . LEU A 1 169 ? -19.020 -4.694 -29.498 1.00 20.77 169 LEU A CA 1
ATOM 1342 C C . LEU A 1 169 ? -18.465 -3.269 -29.489 1.00 20.75 169 LEU A C 1
ATOM 1343 O O . LEU A 1 169 ? -19.220 -2.323 -29.232 1.00 21.92 169 LEU A O 1
ATOM 1348 N N . ILE A 1 170 ? -17.150 -3.128 -29.693 1.00 18.52 170 ILE A N 1
ATOM 1349 C CA . ILE A 1 170 ? -16.547 -1.802 -29.874 1.00 16.95 170 ILE A CA 1
ATOM 1350 C C . ILE A 1 170 ? -15.630 -1.876 -31.106 1.00 14.81 170 ILE A C 1
ATOM 1351 O O . ILE A 1 170 ? -15.277 -2.965 -31.544 1.00 17.95 170 ILE A O 1
ATOM 1356 N N . ASP A 1 171 ? -15.197 -0.702 -31.594 1.00 14.63 171 ASP A N 1
ATOM 1357 C CA . ASP A 1 171 ? -14.292 -0.630 -32.755 1.00 15.77 171 ASP A CA 1
ATOM 1358 C C . ASP A 1 171 ? -12.820 -0.584 -32.388 1.00 15.27 171 ASP A C 1
ATOM 1359 O O . ASP A 1 171 ? -11.981 -1.169 -33.078 1.00 15.86 171 ASP A O 1
ATOM 1364 N N . LEU A 1 172 ? -12.549 0.100 -31.261 1.00 13.79 172 LEU A N 1
ATOM 1365 C CA . LEU A 1 172 ? -11.195 0.480 -30.852 1.00 13.17 172 LEU A CA 1
ATOM 1366 C C . LEU A 1 172 ? -11.115 0.380 -29.335 1.00 12.83 172 LEU A C 1
ATOM 1367 O O . LEU A 1 172 ? -12.038 0.770 -28.619 1.00 14.52 172 LEU A O 1
ATOM 1372 N N . GLY A 1 173 ? -9.961 -0.047 -28.856 1.00 12.83 173 GLY A N 1
ATOM 137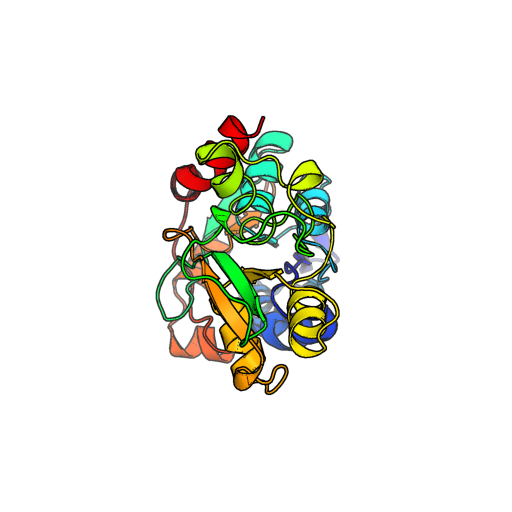3 C CA . GLY A 1 173 ? -9.715 -0.062 -27.410 1.00 13.28 173 GLY A CA 1
ATOM 1374 C C . GLY A 1 173 ? -8.236 -0.084 -27.111 1.00 12.52 173 GLY A C 1
ATOM 1375 O O . GLY A 1 173 ? -7.450 -0.571 -27.923 1.00 14.04 173 GLY A O 1
ATOM 1376 N N . SER A 1 174 ? -7.867 0.456 -25.957 1.00 11.94 174 SER A N 1
ATOM 1377 C CA . SER A 1 174 ? -6.497 0.486 -25.547 1.00 11.48 174 SER A CA 1
ATOM 1378 C C . SER A 1 174 ? -6.024 -0.866 -24.978 1.00 10.72 174 SER A C 1
ATOM 1379 O O . SER A 1 174 ? -6.863 -1.668 -24.468 1.00 13.04 174 SER A O 1
ATOM 1382 N N . ASP A 1 175 ? -4.732 -1.103 -25.071 1.00 11.03 175 ASP A N 1
ATOM 1383 C CA . ASP A 1 175 ? -4.066 -2.254 -24.451 1.00 9.71 175 ASP A CA 1
ATOM 1384 C C . ASP A 1 175 ? -2.609 -1.889 -24.304 1.00 9.21 175 ASP A C 1
ATOM 1385 O O . ASP A 1 175 ? -2.176 -0.773 -24.637 1.00 11.48 175 ASP A O 1
ATOM 1390 N N . MET A 1 176 ? -1.782 -2.809 -23.819 1.00 10.91 176 MET A N 1
ATOM 1391 C CA . MET A 1 176 ? -0.363 -2.671 -23.762 1.00 9.80 176 MET A CA 1
ATOM 1392 C C . MET A 1 176 ? 0.259 -3.893 -24.446 1.00 10.87 176 MET A C 1
ATOM 1393 O O . MET A 1 176 ? -0.304 -5.007 -24.376 1.00 12.00 176 MET A O 1
ATOM 1398 N N . ASP A 1 177 ? 1.426 -3.738 -25.106 1.00 10.85 177 ASP A N 1
ATOM 1399 C CA . ASP A 1 177 ? 1.941 -4.815 -25.879 1.00 12.48 177 ASP A CA 1
ATOM 1400 C C . ASP A 1 177 ? 2.209 -6.071 -25.068 1.00 13.51 177 ASP A C 1
ATOM 1401 O O . ASP A 1 177 ? 1.859 -7.165 -25.461 1.00 14.15 177 ASP A O 1
ATOM 1406 N N . ARG A 1 178 ? 2.834 -5.899 -23.901 1.00 12.50 178 ARG A N 1
ATOM 1407 C CA . ARG A 1 178 ? 3.192 -7.079 -23.086 1.00 12.78 178 ARG A CA 1
ATOM 1408 C C . ARG A 1 178 ? 1.906 -7.789 -22.626 1.00 11.14 178 ARG A C 1
ATOM 1409 O O . ARG A 1 178 ? 1.908 -9.014 -22.436 1.00 13.61 178 ARG A O 1
ATOM 1417 N N . GLY A 1 179 ? 0.807 -7.051 -22.426 1.00 10.39 179 GLY A N 1
ATOM 1418 C CA . GLY A 1 179 ? -0.423 -7.603 -22.021 1.00 11.17 179 GLY A CA 1
ATOM 1419 C C . GLY A 1 179 ? -1.113 -8.403 -23.128 1.00 12.25 179 GLY A C 1
ATOM 1420 O O . GLY A 1 179 ? -1.589 -9.526 -22.955 1.00 12.75 179 GLY A O 1
ATOM 1421 N N . ARG A 1 180 ? -1.176 -7.777 -24.314 1.00 11.24 180 ARG A N 1
ATOM 1422 C CA . ARG A 1 180 ? -1.741 -8.432 -25.481 1.00 12.70 180 ARG A CA 1
ATOM 1423 C C . ARG A 1 180 ? -0.969 -9.729 -25.814 1.00 11.33 180 ARG A C 1
ATOM 1424 O O . ARG A 1 180 ? -1.556 -10.753 -26.130 1.00 13.30 180 ARG A O 1
ATOM 1432 N N . ASN A 1 181 ? 0.356 -9.619 -25.728 1.00 11.28 181 ASN A N 1
ATOM 1433 C CA . ASN A 1 181 ? 1.206 -10.812 -25.996 1.00 11.88 181 ASN A CA 1
ATOM 1434 C C . ASN A 1 181 ? 0.771 -11.959 -25.077 1.00 12.00 181 ASN A C 1
ATOM 1435 O O . ASN A 1 181 ? 0.594 -13.103 -25.505 1.00 13.72 181 ASN A O 1
ATOM 1440 N N . GLY A 1 182 ? 0.656 -11.650 -23.769 1.00 13.00 182 GLY A N 1
ATOM 1441 C CA . GLY A 1 182 ? 0.333 -12.704 -22.838 1.00 12.80 182 GLY A CA 1
ATOM 1442 C C . GLY A 1 182 ? -1.045 -13.287 -23.112 1.00 12.40 182 GLY A C 1
ATOM 1443 O O . GLY A 1 182 ? -1.275 -14.495 -22.931 1.00 14.47 182 GLY A O 1
ATOM 1444 N N . MET A 1 183 ? -2.007 -12.422 -23.473 1.00 12.72 183 MET A N 1
ATOM 1445 C CA . MET A 1 183 ? -3.338 -12.923 -23.811 1.00 13.44 183 MET A CA 1
ATOM 1446 C C . MET A 1 183 ? -3.307 -13.846 -25.053 1.00 13.81 183 MET A C 1
ATOM 1447 O O . MET A 1 183 ? -3.978 -14.867 -25.071 1.00 15.80 183 MET A O 1
ATOM 1452 N N . ILE A 1 184 ? -2.545 -13.431 -26.087 1.00 13.13 184 ILE A N 1
ATOM 1453 C CA . ILE A 1 184 ? -2.427 -14.320 -27.258 1.00 14.64 184 ILE A CA 1
ATOM 1454 C C . ILE A 1 184 ? -1.771 -15.651 -26.851 1.00 15.34 184 ILE A C 1
ATOM 1455 O O . ILE A 1 184 ? -2.240 -16.739 -27.238 1.00 17.14 184 ILE A O 1
ATOM 1460 N N . GLU A 1 185 ? -0.687 -15.569 -26.077 1.00 14.29 185 GLU A N 1
ATOM 1461 C CA . GLU A 1 185 ? 0.052 -16.771 -25.678 1.00 15.79 185 GLU A CA 1
ATOM 1462 C C . GLU A 1 185 ? -0.815 -17.721 -24.857 1.00 17.57 185 GLU A C 1
ATOM 1463 O O . GLU A 1 185 ? -0.625 -18.938 -24.933 1.00 21.67 185 GLU A O 1
ATOM 1469 N N . ALA A 1 186 ? -1.739 -17.167 -24.066 1.00 16.68 186 ALA A N 1
ATOM 1470 C CA . ALA A 1 186 ? -2.640 -17.953 -23.194 1.00 16.59 186 ALA A CA 1
ATOM 1471 C C . ALA A 1 186 ? -3.912 -18.399 -23.921 1.00 18.67 186 ALA A C 1
ATOM 1472 O O . ALA A 1 186 ? -4.768 -19.040 -23.315 1.00 21.55 186 ALA A O 1
ATOM 1474 N N . GLY A 1 187 ? -4.061 -18.043 -25.201 1.00 17.57 187 GLY A N 1
ATOM 1475 C CA . GLY A 1 187 ? -5.227 -18.436 -25.965 1.00 19.62 187 GLY A CA 1
ATOM 1476 C C . GLY A 1 187 ? -6.470 -17.651 -25.567 1.00 19.99 187 GLY A C 1
ATOM 1477 O O . GLY A 1 187 ? -7.559 -18.106 -25.817 1.00 22.83 187 GLY A O 1
ATOM 1478 N N . GLN A 1 188 ? -6.308 -16.462 -24.985 1.00 17.90 188 GLN A N 1
ATOM 1479 C CA . GLN A 1 188 ? -7.439 -15.695 -24.444 1.00 19.48 188 GLN A CA 1
ATOM 1480 C C . GLN A 1 188 ? -8.043 -14.752 -25.479 1.00 24.01 188 GLN A C 1
ATOM 1481 O O . GLN A 1 188 ? -9.152 -14.253 -25.292 1.00 29.55 188 GLN A O 1
ATOM 1487 N N . ILE A 1 189 ? -7.306 -14.497 -26.547 1.00 20.00 189 ILE A N 1
ATOM 1488 C CA . ILE A 1 189 ? -7.918 -13.840 -27.678 1.00 24.98 189 ILE A CA 1
ATOM 1489 C C . ILE A 1 189 ? -7.453 -14.511 -28.970 1.00 27.27 189 ILE A C 1
ATOM 1490 O O . ILE A 1 189 ? -6.388 -15.128 -29.042 1.00 26.58 189 ILE A O 1
ATOM 1495 N N . ASP A 1 190 ? -8.259 -14.291 -29.996 1.00 25.60 190 ASP A N 1
ATOM 1496 C CA . ASP A 1 190 ? -8.010 -14.781 -31.331 1.00 27.25 190 ASP A CA 1
ATOM 1497 C C . ASP A 1 190 ? -7.486 -13.566 -32.078 1.00 24.10 190 ASP A C 1
ATOM 1498 O O . ASP A 1 190 ? -8.251 -12.643 -32.393 1.00 23.71 190 ASP A O 1
ATOM 1503 N N . PRO A 1 191 ? -6.170 -13.525 -32.315 1.00 24.69 191 PRO A N 1
ATOM 1504 C CA . PRO A 1 191 ? -5.607 -12.293 -32.845 1.00 30.18 191 PRO A CA 1
ATOM 1505 C C . PRO A 1 191 ? -5.999 -12.037 -34.305 1.00 26.86 191 PRO A C 1
ATOM 1506 O O . PRO A 1 191 ? -5.749 -10.940 -34.786 1.00 26.66 191 PRO A O 1
ATOM 1510 N N . SER A 1 192 ? -6.615 -13.006 -34.989 1.00 27.80 192 SER A N 1
ATOM 1511 C CA . SER A 1 192 ? -7.115 -12.778 -36.346 1.00 28.11 192 SER A CA 1
ATOM 1512 C C . SER A 1 192 ? -8.268 -11.764 -36.345 1.00 26.21 192 SER A C 1
ATOM 1513 O O . SER A 1 192 ? -8.598 -11.240 -37.391 1.00 26.12 192 SER A O 1
ATOM 1516 N N . LYS A 1 193 ? -8.872 -11.488 -35.191 1.00 21.94 193 LYS A N 1
ATOM 1517 C CA . LYS A 1 193 ? -10.068 -10.673 -35.137 1.00 21.93 193 LYS A CA 1
ATOM 1518 C C . LYS A 1 193 ? -9.734 -9.222 -34.788 1.00 17.72 193 LYS A C 1
ATOM 1519 O O . LYS A 1 193 ? -10.657 -8.377 -34.703 1.00 20.56 193 LYS A O 1
ATOM 1525 N N . SER A 1 194 ? -8.455 -8.914 -34.553 1.00 17.61 194 SER A N 1
ATOM 1526 C CA . SER A 1 194 ? -8.059 -7.581 -34.173 1.00 18.35 194 SER A CA 1
ATOM 1527 C C . SER A 1 194 ? -6.719 -7.238 -34.807 1.00 17.23 194 SER A C 1
ATOM 1528 O O . SER A 1 194 ? -6.049 -8.106 -35.379 1.00 22.32 194 SER A O 1
ATOM 1531 N N . LYS A 1 195 ? -6.369 -5.958 -34.716 1.00 15.98 195 LYS A N 1
ATOM 1532 C CA . LYS A 1 195 ? -5.076 -5.505 -35.242 1.00 16.57 195 LYS A CA 1
ATOM 1533 C C . LYS A 1 195 ? -4.639 -4.283 -34.439 1.00 16.55 195 LYS A C 1
ATOM 1534 O O . LYS A 1 195 ? -5.435 -3.565 -33.867 1.00 16.64 195 LYS A O 1
ATOM 1540 N N . ILE A 1 196 ? -3.343 -4.050 -34.421 1.00 16.84 196 ILE A N 1
ATOM 1541 C CA . ILE A 1 196 ? -2.794 -2.852 -33.819 1.00 15.29 196 ILE A CA 1
ATOM 1542 C C . ILE A 1 196 ? -2.961 -1.690 -34.800 1.00 15.59 196 ILE A C 1
ATOM 1543 O O . ILE A 1 196 ? -2.453 -1.732 -35.925 1.00 18.10 196 ILE A O 1
ATOM 1548 N N . VAL A 1 197 ? -3.659 -0.648 -34.359 1.00 14.54 197 VAL A N 1
ATOM 1549 C CA . VAL A 1 197 ? -3.935 0.568 -35.101 1.00 13.70 197 VAL A CA 1
ATOM 1550 C C . VAL A 1 197 ? -2.891 1.646 -34.803 1.00 14.99 197 VAL A C 1
ATOM 1551 O O . VAL A 1 197 ? -2.504 2.411 -35.691 1.00 17.15 197 VAL A O 1
ATOM 1555 N N . TRP A 1 198 ? -2.460 1.703 -33.558 1.00 15.24 198 TRP A N 1
ATOM 1556 C CA . TRP A 1 198 ? -1.490 2.686 -33.105 1.00 14.62 198 TRP A CA 1
ATOM 1557 C C . TRP A 1 198 ? -0.661 2.069 -31.980 1.00 12.68 198 TRP A C 1
ATOM 1558 O O . TRP A 1 198 ? -1.181 1.317 -31.142 1.00 14.08 198 TRP A O 1
ATOM 1569 N N . GLU A 1 199 ? 0.597 2.446 -31.950 1.00 12.19 199 GLU A N 1
ATOM 1570 C CA A GLU A 1 199 ? 1.488 2.077 -30.844 0.50 12.89 199 GLU A CA 1
ATOM 1571 C CA B GLU A 1 199 ? 1.554 2.057 -30.909 0.50 13.81 199 GLU A CA 1
ATOM 1572 C C . GLU A 1 199 ? 2.245 3.323 -30.410 1.00 13.04 199 GLU A C 1
ATOM 1573 O O . GLU A 1 199 ? 2.708 4.130 -31.243 1.00 15.46 199 GLU A O 1
ATOM 1584 N N . SER A 1 200 ? 2.438 3.459 -29.091 1.00 13.31 200 SER A N 1
ATOM 1585 C CA . SER A 1 200 ? 3.219 4.552 -28.537 1.00 12.54 200 SER A CA 1
ATOM 1586 C C . SER A 1 200 ? 4.724 4.338 -28.753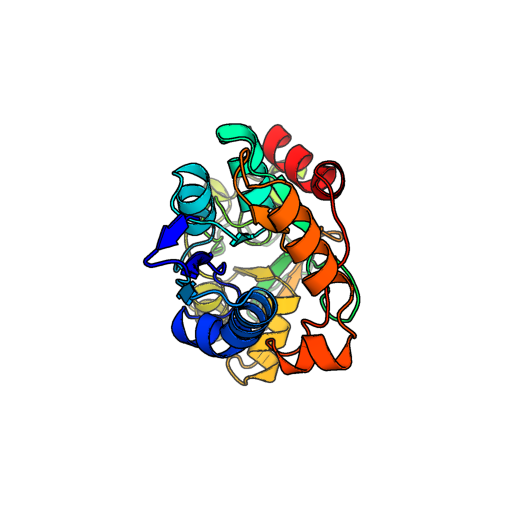 1.00 11.98 200 SER A C 1
ATOM 1587 O O . SER A 1 200 ? 5.163 3.260 -29.131 1.00 14.88 200 SER A O 1
ATOM 1590 N N . SER A 1 201 ? 5.487 5.383 -28.422 1.00 14.33 201 SER A N 1
ATOM 1591 C CA . SER A 1 201 ? 6.913 5.289 -28.138 1.00 14.80 201 SER A CA 1
ATOM 1592 C C . SER A 1 201 ? 7.107 4.424 -26.874 1.00 14.89 201 SER A C 1
ATOM 1593 O O . SER A 1 201 ? 6.204 4.150 -26.089 1.00 14.99 201 SER A O 1
ATOM 1596 N N . LYS A 1 202 ? 8.351 4.033 -26.634 1.00 15.17 202 LYS A N 1
ATOM 1597 C CA . LYS A 1 202 ? 8.688 3.230 -25.460 1.00 16.41 202 LYS A CA 1
ATOM 1598 C C . LYS A 1 202 ? 8.333 4.002 -24.177 1.00 13.88 202 LYS A C 1
ATOM 1599 O O . LYS A 1 202 ? 8.624 5.202 -24.025 1.00 16.82 202 LYS A O 1
ATOM 1605 N N . LEU A 1 203 ? 7.788 3.220 -23.239 1.00 13.35 203 LEU A N 1
ATOM 1606 C CA . LEU A 1 203 ? 7.427 3.691 -21.895 1.00 13.51 203 LEU A CA 1
ATOM 1607 C C . LEU A 1 203 ? 8.211 2.866 -20.873 1.00 12.64 203 LEU A C 1
ATOM 1608 O O . LEU A 1 203 ? 8.434 1.695 -21.091 1.00 13.66 203 LEU A O 1
ATOM 1613 N N . PRO A 1 204 ? 8.620 3.496 -19.761 1.00 13.36 204 PRO A N 1
ATOM 1614 C CA . PRO A 1 204 ? 9.200 2.709 -18.689 1.00 13.57 204 PRO A CA 1
ATOM 1615 C C . PRO A 1 204 ? 8.179 1.691 -18.137 1.00 11.45 204 PRO A C 1
ATOM 1616 O O . PRO A 1 204 ? 7.001 2.028 -18.006 1.00 13.31 204 PRO A O 1
ATOM 1620 N N . ASN A 1 205 ? 8.700 0.521 -17.751 1.00 12.34 205 ASN A N 1
ATOM 1621 C CA A ASN A 1 205 ? 7.848 -0.558 -17.280 0.80 12.69 205 ASN A CA 1
ATOM 1622 C CA B ASN A 1 205 ? 7.838 -0.564 -17.290 0.20 10.31 205 ASN A CA 1
ATOM 1623 C C . ASN A 1 205 ? 7.400 -0.334 -15.828 1.00 12.61 205 ASN A C 1
ATOM 1624 O O . ASN A 1 205 ? 7.699 0.693 -15.203 1.00 14.33 205 ASN A O 1
ATOM 1633 N N . ALA A 1 206 ? 6.688 -1.324 -15.289 1.00 13.59 206 ALA A N 1
ATOM 1634 C CA . ALA A 1 206 ? 6.110 -1.289 -13.954 1.00 12.38 206 ALA A CA 1
ATOM 1635 C C . ALA A 1 206 ? 7.190 -0.933 -12.915 1.00 12.27 206 ALA A C 1
ATOM 1636 O O . ALA A 1 206 ? 8.358 -1.367 -13.003 1.00 14.24 206 ALA A O 1
ATOM 1638 N N . ALA A 1 207 ? 6.683 -0.210 -11.895 1.00 13.12 207 ALA A N 1
ATOM 1639 C CA . ALA A 1 207 ? 7.495 0.348 -10.806 1.00 12.62 207 ALA A CA 1
ATOM 1640 C C . ALA A 1 207 ? 7.270 -0.479 -9.531 1.00 11.51 207 ALA A C 1
ATOM 1641 O O . ALA A 1 207 ? 6.143 -0.439 -8.965 1.00 12.90 207 ALA A O 1
ATOM 1643 N N . ILE A 1 208 ? 8.319 -1.163 -9.088 1.00 11.34 208 ILE A N 1
ATOM 1644 C CA . I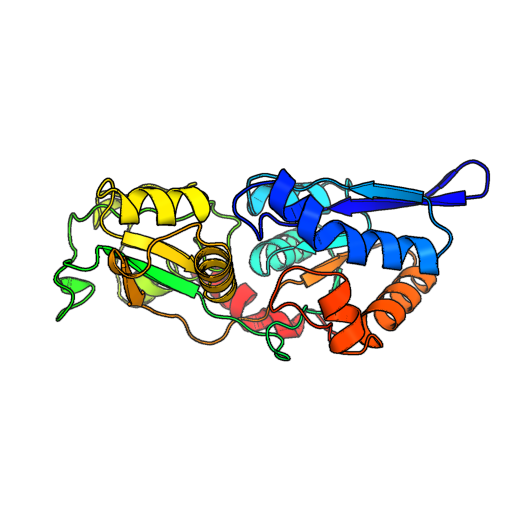LE A 1 208 ? 8.287 -1.843 -7.790 1.00 12.05 208 ILE A CA 1
ATOM 1645 C C . ILE A 1 208 ? 8.525 -0.748 -6.753 1.00 12.63 208 ILE A C 1
ATOM 1646 O O . ILE A 1 208 ? 9.582 -0.131 -6.730 1.00 14.48 208 ILE A O 1
ATOM 1651 N N . SER A 1 209 ? 7.499 -0.503 -5.943 1.00 12.74 209 SER A N 1
ATOM 1652 C CA . SER A 1 209 ? 7.403 0.705 -5.155 1.00 14.01 209 SER A CA 1
ATOM 1653 C C . SER A 1 209 ? 7.173 0.405 -3.663 1.00 14.28 209 SER A C 1
ATOM 1654 O O . SER A 1 209 ? 6.542 -0.594 -3.323 1.00 13.91 209 SER A O 1
ATOM 1657 N N . VAL A 1 210 ? 7.643 1.333 -2.820 1.00 14.75 210 VAL A N 1
ATOM 1658 C CA . VAL A 1 210 ? 7.476 1.266 -1.377 1.00 15.31 210 VAL A CA 1
ATOM 1659 C C . VAL A 1 210 ? 7.053 2.648 -0.875 1.00 16.24 210 VAL A C 1
ATOM 1660 O O . VAL A 1 210 ? 7.317 3.657 -1.523 1.00 17.47 210 VAL A O 1
ATOM 1664 N N . PRO A 1 211 ? 6.423 2.684 0.316 1.00 16.76 211 PRO A N 1
ATOM 1665 C CA . PRO A 1 211 ? 6.054 3.988 0.874 1.00 19.50 211 PRO A CA 1
ATOM 1666 C C . PRO A 1 211 ? 7.280 4.849 1.211 1.00 18.11 211 PRO A C 1
ATOM 1667 O O . PRO A 1 211 ? 8.390 4.351 1.383 1.00 20.33 211 PRO A O 1
ATOM 1671 N N . LYS A 1 212 ? 7.028 6.154 1.308 1.00 23.26 212 LYS A N 1
ATOM 1672 C CA . LYS A 1 212 ? 8.064 7.143 1.569 1.00 27.29 212 LYS A CA 1
ATOM 1673 C C . LYS A 1 212 ? 8.936 6.749 2.768 1.00 28.10 212 LYS A C 1
ATOM 1674 O O . LYS A 1 212 ? 10.174 6.880 2.746 1.00 34.49 212 LYS A O 1
ATOM 1680 N N . ASP A 1 213 ? 8.331 6.296 3.839 1.00 26.83 213 ASP A N 1
ATOM 1681 C CA . ASP A 1 213 ? 9.190 6.161 5.029 1.00 50.89 213 ASP A CA 1
ATOM 1682 C C . ASP A 1 213 ? 9.580 4.696 5.263 1.00 47.48 213 ASP A C 1
ATOM 1683 O O . ASP A 1 213 ? 9.848 4.265 6.377 1.00 33.58 213 ASP A O 1
ATOM 1688 N N . PHE A 1 214 ? 9.680 3.939 4.179 1.00 28.06 214 PHE A N 1
ATOM 1689 C CA . PHE A 1 214 ? 9.971 2.526 4.308 1.00 23.83 214 PHE A CA 1
ATOM 1690 C C . PHE A 1 214 ? 11.384 2.320 4.871 1.00 23.28 214 PHE A C 1
ATOM 1691 O O . PHE A 1 214 ? 12.327 3.024 4.494 1.00 26.34 214 PHE A O 1
ATOM 1699 N N . ASP A 1 215 ? 11.503 1.338 5.764 1.00 24.33 215 ASP A N 1
ATOM 1700 C CA . ASP A 1 215 ? 12.782 1.022 6.407 1.00 23.23 215 ASP A CA 1
ATOM 1701 C C . ASP A 1 215 ? 13.941 0.966 5.401 1.00 23.61 215 ASP A C 1
ATOM 1702 O O . ASP A 1 215 ? 13.935 0.150 4.478 1.00 23.24 215 ASP A O 1
ATOM 1707 N N . PRO A 1 216 ? 14.959 1.811 5.592 1.00 23.15 216 PRO A N 1
ATOM 1708 C CA . PRO A 1 216 ? 16.084 1.880 4.640 1.00 24.76 216 PRO A CA 1
ATOM 1709 C C . PRO A 1 216 ? 16.842 0.557 4.443 1.00 23.53 216 PRO A C 1
ATOM 1710 O O . PRO A 1 216 ? 17.236 0.220 3.314 1.00 25.10 216 PRO A O 1
ATOM 1714 N N . ALA A 1 217 ? 17.046 -0.196 5.510 1.00 25.40 217 ALA A N 1
ATOM 1715 C CA . ALA A 1 217 ? 17.776 -1.453 5.405 1.00 27.53 217 ALA A CA 1
ATOM 1716 C C . ALA A 1 217 ? 16.974 -2.452 4.566 1.00 22.77 217 ALA A C 1
ATOM 1717 O O . ALA A 1 217 ? 17.530 -3.143 3.704 1.00 24.96 217 ALA A O 1
ATOM 1719 N N . LEU A 1 218 ? 15.661 -2.492 4.804 1.00 23.60 218 LEU A N 1
ATOM 1720 C CA . LEU A 1 218 ? 14.782 -3.381 4.038 1.00 21.58 218 LEU A CA 1
ATOM 1721 C C . LEU A 1 218 ? 14.724 -2.953 2.572 1.00 21.28 218 LEU A C 1
ATOM 1722 O O . LEU A 1 218 ? 14.734 -3.796 1.699 1.00 21.04 218 LEU A O 1
ATOM 1727 N N . LYS A 1 219 ? 14.613 -1.656 2.336 1.00 21.09 219 LYS A N 1
ATOM 1728 C CA . LYS A 1 219 ? 14.586 -1.112 0.979 1.00 20.98 219 LYS A CA 1
ATOM 1729 C C . LYS A 1 219 ? 15.798 -1.612 0.192 1.00 19.91 219 LYS A C 1
ATOM 1730 O O . LYS A 1 219 ? 15.669 -2.098 -0.935 1.00 19.92 219 LYS A O 1
ATOM 1736 N N . ALA A 1 220 ? 16.970 -1.482 0.782 1.00 20.53 220 ALA A N 1
ATOM 1737 C CA . ALA A 1 220 ? 18.186 -1.900 0.108 1.00 19.87 220 ALA A CA 1
ATOM 1738 C C . ALA A 1 220 ? 18.190 -3.409 -0.148 1.00 19.32 220 ALA A C 1
ATOM 1739 O O . ALA A 1 220 ? 18.578 -3.846 -1.231 1.00 19.31 220 ALA A O 1
ATOM 1741 N N . ARG A 1 221 ? 17.737 -4.205 0.836 1.00 19.60 221 ARG A N 1
ATOM 1742 C CA . ARG A 1 221 ? 17.717 -5.670 0.666 1.00 18.33 221 ARG A CA 1
ATOM 1743 C C . ARG A 1 221 ? 16.750 -6.036 -0.468 1.00 16.90 221 ARG A C 1
ATOM 1744 O O . ARG A 1 221 ? 17.086 -6.846 -1.331 1.00 17.89 221 ARG A O 1
ATOM 1752 N N . ILE A 1 222 ? 15.556 -5.458 -0.451 1.00 16.71 222 ILE A N 1
ATOM 1753 C CA . ILE A 1 222 ? 14.544 -5.758 -1.471 1.00 15.75 222 ILE A CA 1
ATOM 1754 C C . ILE A 1 222 ? 15.133 -5.447 -2.855 1.00 14.07 222 ILE A C 1
ATOM 1755 O O . ILE A 1 222 ? 14.997 -6.243 -3.796 1.00 15.58 222 ILE A O 1
ATOM 1760 N N . THR A 1 223 ? 15.755 -4.292 -2.993 1.00 15.28 223 THR A N 1
ATOM 1761 C CA . THR A 1 223 ? 16.297 -3.911 -4.279 1.00 15.83 223 THR A CA 1
ATOM 1762 C C . THR A 1 223 ? 17.316 -4.941 -4.765 1.00 16.31 223 THR A C 1
ATOM 1763 O O . THR A 1 223 ? 17.301 -5.327 -5.916 1.00 17.83 223 THR A O 1
ATOM 1767 N N . GLU A 1 224 ? 18.239 -5.355 -3.880 1.00 15.81 224 GLU A N 1
ATOM 1768 C CA . GLU A 1 224 ? 19.282 -6.293 -4.253 1.00 17.67 224 GLU A CA 1
ATOM 1769 C C . GLU A 1 224 ? 18.677 -7.667 -4.584 1.00 15.07 224 GLU A C 1
ATOM 1770 O O . GLU A 1 224 ? 19.103 -8.315 -5.561 1.00 17.89 224 GLU A O 1
ATOM 1776 N N . ILE A 1 225 ? 17.706 -8.106 -3.782 1.00 16.08 225 ILE A N 1
ATOM 1777 C CA . ILE A 1 225 ? 17.064 -9.404 -4.005 1.00 15.31 225 ILE A CA 1
ATOM 1778 C C . ILE A 1 225 ? 16.497 -9.457 -5.423 1.00 14.79 225 ILE A C 1
ATOM 1779 O O . ILE A 1 225 ? 16.679 -10.424 -6.151 1.00 16.98 225 ILE A O 1
ATOM 1784 N N . LEU A 1 226 ? 15.771 -8.413 -5.796 1.00 14.48 226 LEU A N 1
ATOM 1785 C CA . LEU A 1 226 ? 15.054 -8.431 -7.091 1.00 14.67 226 LEU A CA 1
ATOM 1786 C C . LEU A 1 226 ? 16.022 -8.218 -8.257 1.00 14.38 226 LEU A C 1
ATOM 1787 O O . LEU A 1 226 ? 15.954 -8.930 -9.253 1.00 15.58 226 LEU A O 1
ATOM 1792 N N . THR A 1 227 ? 16.932 -7.258 -8.111 1.00 14.65 227 THR A N 1
ATOM 1793 C CA . THR A 1 227 ? 17.761 -6.879 -9.255 1.00 16.80 227 THR A CA 1
ATOM 1794 C C . THR A 1 227 ? 18.865 -7.900 -9.516 1.00 16.94 227 THR A C 1
ATOM 1795 O O . THR A 1 227 ? 19.380 -7.957 -10.625 1.00 21.81 227 THR A O 1
ATOM 1799 N N . SER A 1 228 ? 19.225 -8.708 -8.526 1.00 16.70 228 SER A N 1
ATOM 1800 C CA . SER A 1 228 ? 20.277 -9.695 -8.687 1.00 17.74 228 SER A CA 1
ATOM 1801 C C . SER A 1 228 ? 19.760 -10.979 -9.357 1.00 17.75 228 SER A C 1
ATOM 1802 O O . SER A 1 228 ? 20.563 -11.873 -9.741 1.00 22.20 228 SER A O 1
ATOM 1805 N N . LEU A 1 229 ? 18.429 -11.085 -9.531 1.00 16.07 229 LEU A N 1
ATOM 1806 C CA . LEU A 1 229 ? 17.883 -12.295 -10.132 1.00 14.53 229 LEU A CA 1
ATOM 1807 C C . LEU A 1 229 ? 18.376 -12.488 -11.561 1.00 18.66 229 LEU A C 1
ATOM 1808 O O . LEU A 1 229 ? 18.298 -11.554 -12.376 1.00 20.24 229 LEU A O 1
ATOM 1813 N N . SER A 1 230 ? 18.667 -13.737 -11.895 1.00 18.37 230 SER A N 1
ATOM 1814 C CA . SER A 1 230 ? 18.955 -14.068 -13.270 1.00 19.27 230 SER A CA 1
ATOM 1815 C C . SER A 1 230 ? 17.659 -14.032 -14.090 1.00 18.61 230 SER A C 1
ATOM 1816 O O . SER A 1 230 ? 16.554 -14.123 -13.545 1.00 18.06 230 SER A O 1
ATOM 1819 N N . GLU A 1 231 ? 17.791 -13.937 -15.395 1.00 20.13 231 GLU A N 1
ATOM 1820 C CA . GLU A 1 231 ? 16.612 -13.946 -16.274 1.00 19.27 231 GLU A CA 1
ATOM 1821 C C . GLU A 1 231 ? 15.831 -15.257 -16.075 1.00 18.30 231 GLU A C 1
ATOM 1822 O O . GLU A 1 231 ? 14.602 -15.252 -15.989 1.00 18.88 231 GLU A O 1
ATOM 1828 N N . GLU A 1 232 ? 16.548 -16.385 -16.004 1.00 19.42 232 GLU A N 1
ATOM 1829 C CA . GLU A 1 232 ? 15.901 -17.685 -15.908 1.00 19.96 232 GLU A CA 1
ATOM 1830 C C . GLU A 1 232 ? 15.167 -17.774 -14.567 1.00 18.07 232 GLU A C 1
ATOM 1831 O O . GLU A 1 232 ? 14.023 -18.251 -14.534 1.00 18.35 232 GLU A O 1
ATOM 1837 N N . LYS A 1 233 ? 15.823 -17.401 -13.464 1.00 16.59 233 LYS A N 1
ATOM 1838 C CA . LYS A 1 233 ? 15.152 -17.484 -12.165 1.00 16.20 233 LYS A CA 1
ATOM 1839 C C . LYS A 1 233 ? 13.929 -16.550 -12.118 1.00 15.49 233 LYS A C 1
ATOM 1840 O O . LYS A 1 233 ? 12.849 -16.938 -11.649 1.00 15.28 233 LYS A O 1
ATOM 1846 N N . ALA A 1 234 ? 14.092 -15.329 -12.554 1.00 13.57 234 ALA A N 1
ATOM 1847 C CA . ALA A 1 234 ? 12.986 -14.388 -12.557 1.00 13.77 234 ALA A CA 1
ATOM 1848 C C . ALA A 1 234 ? 11.789 -14.928 -13.362 1.00 14.32 234 ALA A C 1
ATOM 1849 O O . ALA A 1 234 ? 10.644 -14.897 -12.907 1.00 14.69 234 ALA A O 1
ATOM 1851 N N . GLN A 1 235 ? 12.059 -15.416 -14.576 1.00 14.81 235 GLN A N 1
ATOM 1852 C CA . GLN A 1 235 ? 11.002 -15.903 -15.410 1.00 14.36 235 GLN A CA 1
ATOM 1853 C C . GLN A 1 235 ? 10.321 -17.099 -14.740 1.00 14.48 235 GLN A C 1
ATOM 1854 O O . GLN A 1 235 ? 9.109 -17.285 -14.898 1.00 14.74 235 GLN A O 1
ATOM 1860 N N . SER A 1 236 ? 11.077 -17.899 -13.991 1.00 14.95 236 SER A N 1
ATOM 1861 C CA . SER A 1 236 ? 10.506 -19.089 -13.328 1.00 15.75 236 SER A CA 1
ATOM 1862 C C . SER A 1 236 ? 9.454 -18.681 -12.279 1.00 16.79 236 SER A C 1
ATOM 1863 O O . SER A 1 236 ? 8.671 -19.528 -11.848 1.00 17.46 236 SER A O 1
ATOM 1866 N N . LEU A 1 237 ? 9.445 -17.409 -11.867 1.00 14.97 237 LEU A N 1
ATOM 1867 C CA . LEU A 1 237 ? 8.615 -16.930 -10.796 1.00 14.61 237 LEU A CA 1
ATOM 1868 C C . LEU A 1 237 ? 7.519 -15.974 -11.286 1.00 14.60 237 LEU A C 1
ATOM 1869 O O . LEU A 1 237 ? 6.815 -15.429 -10.433 1.00 14.25 237 LEU A O 1
ATOM 1874 N N . MET A 1 238 ? 7.374 -15.727 -12.590 1.00 13.69 238 MET A N 1
ATOM 1875 C CA . MET A 1 238 ? 6.503 -14.703 -13.100 1.00 12.87 238 MET A CA 1
ATOM 1876 C C . MET A 1 238 ? 5.831 -15.145 -14.405 1.00 11.95 238 MET A C 1
ATOM 1877 O O . MET A 1 238 ? 6.221 -16.148 -15.032 1.00 15.72 238 MET A O 1
ATOM 1882 N N . GLY A 1 239 ? 4.782 -14.421 -14.781 1.00 12.56 239 GLY A N 1
ATOM 1883 C CA . GLY A 1 239 ? 4.117 -14.677 -16.027 1.00 12.27 239 GLY A CA 1
ATOM 1884 C C . GLY A 1 239 ? 5.067 -14.568 -17.220 1.00 12.59 239 GLY A C 1
ATOM 1885 O O . GLY A 1 239 ? 6.086 -13.872 -17.187 1.00 12.50 239 GLY A O 1
ATOM 1886 N N . SER A 1 240 ? 4.710 -15.242 -18.303 1.00 13.34 240 SER A N 1
ATOM 1887 C CA . SER A 1 240 ? 5.556 -15.338 -19.489 1.00 12.89 240 SER A CA 1
ATOM 1888 C C . SER A 1 240 ? 6.003 -13.946 -19.936 1.00 12.37 240 SER A C 1
ATOM 1889 O O . SER A 1 240 ? 5.168 -13.066 -20.156 1.00 13.49 240 SER A O 1
ATOM 1892 N N . GLY A 1 241 ? 7.312 -13.810 -20.140 1.00 12.68 241 GLY A N 1
ATOM 1893 C CA . GLY A 1 241 ? 7.910 -12.605 -20.652 1.00 12.75 241 GLY A CA 1
ATOM 1894 C C . GLY A 1 241 ? 8.566 -11.744 -19.591 1.00 12.39 241 GLY A C 1
ATOM 1895 O O . GLY A 1 241 ? 9.491 -10.983 -19.886 1.00 13.59 241 GLY A O 1
ATOM 1896 N N . TYR A 1 242 ? 8.045 -11.793 -18.366 1.00 13.08 242 TYR A N 1
ATOM 1897 C CA . TYR A 1 242 ? 8.622 -10.994 -17.261 1.00 11.15 242 TYR A CA 1
ATOM 1898 C C . TYR A 1 242 ? 9.814 -11.698 -16.687 1.00 10.82 242 TYR A C 1
ATOM 1899 O O . TYR A 1 242 ? 9.666 -12.845 -16.182 1.00 14.37 242 TYR A O 1
ATOM 1908 N N . ASN A 1 243 A 11.032 -11.106 -16.773 1.00 11.30 242 ASN A N 1
ATOM 1909 C CA . ASN A 1 243 A 12.201 -11.853 -16.582 1.00 12.17 242 ASN A CA 1
ATOM 1910 C C . ASN A 1 243 A 13.367 -11.108 -15.908 1.00 12.95 242 ASN A C 1
ATOM 1911 O O . ASN A 1 243 A 14.539 -11.402 -16.116 1.00 16.27 242 ASN A O 1
ATOM 1916 N N . GLY A 1 244 B 12.978 -10.164 -15.032 1.00 14.53 242 GLY A N 1
ATOM 1917 C CA . GLY A 1 244 B 13.963 -9.533 -14.167 1.00 17.57 242 GLY A CA 1
ATOM 1918 C C . GLY A 1 244 B 13.544 -8.160 -13.707 1.00 14.70 242 GLY A C 1
ATOM 1919 O O . GLY A 1 244 B 12.412 -7.730 -13.923 1.00 14.90 242 GLY A O 1
ATOM 1920 N N . PHE A 1 245 ? 14.496 -7.496 -13.075 1.00 14.38 243 PHE A N 1
ATOM 1921 C CA . PHE A 1 245 ? 14.321 -6.168 -12.496 1.00 13.29 243 PHE A CA 1
ATOM 1922 C C . PHE A 1 245 ? 15.620 -5.393 -12.645 1.00 13.70 243 PHE A C 1
ATOM 1923 O O . PHE A 1 245 ? 16.712 -5.999 -12.513 1.00 16.44 243 PHE A O 1
ATOM 1931 N N . VAL A 1 246 ? 15.500 -4.095 -12.861 1.00 14.15 244 VAL A N 1
ATOM 1932 C CA . VAL A 1 246 ? 16.622 -3.202 -12.898 1.00 15.28 244 VAL A CA 1
ATOM 1933 C C . VAL A 1 246 ? 16.403 -2.118 -11.831 1.00 14.62 244 VAL A C 1
ATOM 1934 O O . VAL A 1 246 ? 15.269 -1.697 -11.587 1.00 14.95 244 VAL A O 1
ATOM 1938 N N . LYS A 1 247 ? 17.508 -1.707 -11.224 1.00 14.82 245 LYS A N 1
ATOM 1939 C CA . LYS A 1 247 ? 17.447 -0.600 -10.270 1.00 16.53 245 LYS A CA 1
ATOM 1940 C C . LYS A 1 247 ? 16.877 0.626 -10.980 1.00 16.95 245 LYS A C 1
ATOM 1941 O O . LYS A 1 247 ? 17.268 0.923 -12.087 1.00 19.37 245 LYS A O 1
ATOM 1947 N N . ALA A 1 248 ? 16.029 1.364 -10.288 1.00 14.85 246 ALA A N 1
ATOM 1948 C CA . ALA A 1 248 ? 15.334 2.501 -10.871 1.00 16.49 246 ALA A CA 1
ATOM 1949 C C . ALA A 1 248 ? 15.324 3.661 -9.887 1.00 21.60 246 ALA A C 1
ATOM 1950 O O . ALA A 1 248 ? 15.501 3.475 -8.692 1.00 24.82 246 ALA A O 1
ATOM 1952 N N . LYS A 1 249 ? 15.046 4.838 -10.419 1.00 18.87 247 LYS A N 1
ATOM 1953 C CA . LYS A 1 249 ? 14.781 6.022 -9.619 1.00 21.83 247 LYS A CA 1
ATOM 1954 C C . LYS A 1 249 ? 13.725 6.875 -10.329 1.00 21.13 247 LYS A C 1
ATOM 1955 O O . LYS A 1 249 ? 13.341 6.612 -11.484 1.00 20.78 247 LYS A O 1
ATOM 1961 N N . HIS A 1 250 ? 13.265 7.883 -9.611 1.00 22.39 248 HIS A N 1
ATOM 1962 C CA . HIS A 1 250 ? 12.144 8.717 -10.038 1.00 20.95 248 HIS A CA 1
ATOM 1963 C C . HIS A 1 250 ? 12.348 9.248 -11.470 1.00 19.35 248 HIS A C 1
ATOM 1964 O O . HIS A 1 250 ? 11.404 9.214 -12.274 1.00 20.31 248 HIS A O 1
ATOM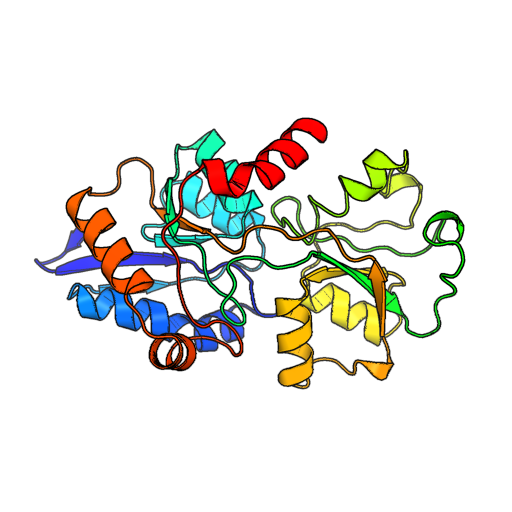 1971 N N . SER A 1 251 ? 13.547 9.704 -11.801 1.00 21.87 249 SER A N 1
ATOM 1972 C CA . SER A 1 251 ? 13.772 10.331 -13.097 1.00 24.71 249 SER A CA 1
ATOM 1973 C C . SER A 1 251 ? 13.578 9.346 -14.255 1.00 23.29 249 SER A C 1
ATOM 1974 O O . SER A 1 251 ? 13.335 9.775 -15.383 1.00 21.23 249 SER A O 1
ATOM 1977 N N . ASP A 1 252 ? 13.647 8.032 -13.995 1.00 19.22 250 ASP A N 1
ATOM 1978 C CA . ASP A 1 252 ? 13.342 7.054 -15.048 1.00 18.13 250 ASP A CA 1
ATOM 1979 C C . ASP A 1 252 ? 11.886 7.127 -15.542 1.00 17.92 250 ASP A C 1
ATOM 1980 O O . ASP A 1 252 ? 11.560 6.592 -16.615 1.00 19.06 250 ASP A O 1
ATOM 1985 N N . TYR A 1 253 ? 11.020 7.796 -14.783 1.00 16.56 251 TYR A N 1
ATOM 1986 C CA . TYR A 1 253 ? 9.588 7.917 -15.117 1.00 15.31 251 TYR A CA 1
ATOM 1987 C C . TYR A 1 253 ? 9.250 9.320 -15.642 1.00 14.80 251 TYR A C 1
ATOM 1988 O O . TYR A 1 253 ? 8.057 9.663 -15.727 1.00 17.70 251 TYR A O 1
ATOM 1997 N N . LYS A 1 254 ? 10.253 10.100 -16.032 1.00 17.48 252 LYS A N 1
ATOM 1998 C CA . LYS A 1 254 ? 10.061 11.454 -16.502 1.00 18.68 252 LYS A CA 1
ATOM 1999 C C . LYS A 1 254 ? 9.042 11.528 -17.656 1.00 19.07 252 LYS A C 1
ATOM 2000 O O . LYS A 1 254 ? 8.163 12.410 -17.653 1.00 20.20 252 LYS A O 1
ATOM 2006 N N . VAL A 1 255 ? 9.102 10.600 -18.619 1.00 19.42 253 VAL A N 1
ATOM 2007 C CA . VAL A 1 255 ? 8.187 10.734 -19.770 1.00 19.95 253 VAL A CA 1
ATOM 2008 C C . VAL A 1 255 ? 6.735 10.599 -19.290 1.00 19.08 253 VAL A C 1
ATOM 2009 O O . VAL A 1 255 ? 5.816 11.184 -19.918 1.00 18.98 253 VAL A O 1
ATOM 2013 N N . ILE A 1 256 ? 6.500 9.809 -18.239 1.00 16.66 254 ILE A N 1
ATOM 2014 C CA . ILE A 1 256 ? 5.152 9.617 -17.735 1.00 15.78 254 ILE A CA 1
ATOM 2015 C C . ILE A 1 256 ? 4.705 10.861 -16.958 1.00 16.48 254 ILE A C 1
ATOM 2016 O O . ILE A 1 256 ? 3.568 11.362 -17.112 1.00 18.04 254 ILE A O 1
ATOM 2021 N N . GLU A 1 257 ? 5.586 11.353 -16.084 1.00 18.01 255 GLU A N 1
ATOM 2022 C CA . GLU A 1 257 ? 5.302 12.588 -15.361 1.00 19.99 255 GLU A CA 1
ATOM 2023 C C . GLU A 1 257 ? 4.990 13.719 -16.353 1.00 18.60 255 GLU A C 1
ATOM 2024 O O . GLU A 1 257 ? 4.035 14.464 -16.144 1.00 20.80 255 GLU A O 1
ATOM 2030 N N . ASP A 1 258 ? 5.787 13.822 -17.408 1.00 19.85 256 ASP A N 1
ATOM 2031 C CA . ASP A 1 258 ? 5.600 14.890 -18.401 1.00 21.70 256 ASP A CA 1
ATOM 2032 C C . ASP A 1 258 ? 4.197 14.787 -19.050 1.00 21.09 256 ASP A C 1
ATOM 2033 O O . ASP A 1 258 ? 3.484 15.776 -19.187 1.00 22.12 256 ASP A O 1
ATOM 2038 N N . ALA A 1 259 ? 3.788 13.573 -19.412 1.00 20.29 257 ALA A N 1
ATOM 2039 C CA . ALA A 1 259 ? 2.486 13.371 -20.052 1.00 20.89 257 ALA A CA 1
ATOM 2040 C C . ALA A 1 259 ? 1.349 13.752 -19.104 1.00 22.90 257 ALA A C 1
ATOM 2041 O O . ALA A 1 259 ? 0.358 14.371 -19.514 1.00 25.13 257 ALA A O 1
ATOM 2043 N N . GLY A 1 260 ? 1.491 13.394 -17.837 1.00 20.64 258 GLY A N 1
ATOM 2044 C CA . GLY A 1 260 ? 0.477 13.713 -16.850 1.00 23.05 258 GLY A CA 1
ATOM 2045 C C . GLY A 1 260 ? 0.344 15.212 -16.643 1.00 24.89 258 GLY A C 1
ATOM 2046 O O . GLY A 1 260 ? -0.758 15.731 -16.500 1.00 27.36 258 GLY A O 1
ATOM 2047 N N . ARG A 1 261 ? 1.472 15.906 -16.641 1.00 23.39 259 ARG A N 1
ATOM 2048 C CA . ARG A 1 261 ? 1.507 17.358 -16.445 1.00 22.34 259 ARG A CA 1
ATOM 2049 C C . ARG A 1 261 ? 0.765 18.041 -17.598 1.00 26.06 259 ARG A C 1
ATOM 2050 O O . ARG A 1 261 ? -0.095 18.885 -17.388 1.00 30.78 259 ARG A O 1
ATOM 2058 N N . ILE A 1 262 ? 1.101 17.632 -18.815 1.00 24.54 260 ILE A N 1
ATOM 2059 C CA . ILE A 1 262 ? 0.533 18.227 -20.020 1.00 30.01 260 ILE A CA 1
ATOM 2060 C C . ILE A 1 262 ? -0.985 17.985 -20.042 1.00 30.48 260 ILE A C 1
ATOM 2061 O O . ILE A 1 262 ? -1.710 18.842 -20.497 1.00 31.13 260 ILE A O 1
ATOM 2066 N N . LEU A 1 263 ? -1.476 16.865 -19.514 1.00 30.73 261 LEU A N 1
ATOM 2067 C CA . LEU A 1 263 ? -2.939 16.650 -19.407 1.00 28.82 261 LEU A CA 1
ATOM 2068 C C . LEU A 1 263 ? -3.551 17.326 -18.173 1.00 38.75 261 LEU A C 1
ATOM 2069 O O . LEU A 1 263 ? -4.760 17.177 -17.951 1.00 44.96 261 LEU A O 1
ATOM 2074 N N . GLY A 1 264 ? -2.776 18.012 -17.351 1.00 32.72 262 GLY A N 1
ATOM 2075 C CA . GLY A 1 264 ? -3.321 18.631 -16.140 1.00 49.53 262 GLY A CA 1
ATOM 2076 C C . GLY A 1 264 ? -3.618 17.586 -15.080 1.00 74.36 262 GLY A C 1
ATOM 2077 O O . GLY A 1 264 ? -4.469 17.801 -14.218 1.00 53.02 262 GLY A O 1
#

Solvent-accessible surface area: 11563 Å² total; per-residue (Å²): 56,119,81,90,157,74,103,29,43,0,68,4,1,0,0,17,7,24,36,54,37,84,50,0,42,165,49,0,49,49,4,6,107,48,3,0,79,87,18,46,8,57,58,94,31,95,10,31,118,34,15,34,40,0,6,83,25,4,36,90,42,113,4,1,1,0,2,0,3,1,30,1,1,7,40,0,41,178,145,36,25,1,64,4,11,0,5,0,40,15,147,24,79,45,66,8,66,0,1,0,0,0,61,42,112,4,102,47,197,145,41,8,122,60,2,144,46,42,75,1,1,0,0,21,98,2,2,3,2,0,32,0,18,0,18,24,41,0,92,90,76,73,13,62,1,68,87,30,9,93,48,104,78,44,15,42,14,17,91,0,3,52,39,3,52,125,50,109,3,19,0,0,0,0,2,34,5,8,14,34,12,8,64,104,58,64,68,16,57,59,79,108,11,58,75,20,44,78,9,93,122,8,18,0,2,0,4,0,0,34,134,131,14,72,98,65,16,41,64,120,0,17,112,28,5,38,75,16,61,92,151,97,0,61,81,23,14,7,76,16,7,21,0,5,46,164,11,140,70,62,72,0,122,80,0,55,41,12,6,148,143,49,101

Sequence (263 aa):
AEVVNGKLHLRFAIIAPMRPTPSQTIKEFEPIFKYLADQLGATYEIVSPESWAAISVAMTNGHVDVGWLGPWGYVLSNKKAGTEVLATVVKYRGEPFFYKALIVGRADDLPIKKWPEDAKGLKLSSLSDQGNTSGWLIPMMAYFKSIGIDPASYFEYREGATFGQNESQIQHGLIDLGSDMDRGRNGMIEAGQIDPSKSKIVWEESSKLPNNAAISVPKDFDPALKARITEILTSLSEEKAQSLMGSGYNGFVKAKHSDYKVIEDAGRILG

InterPro domains:
  IPR005770 Phosphate/phosphite/phosphonate ABC transporter, periplasmic binding protein [TIGR01098] (11-260)

Secondary structure (DSSP, 8-state):
-EEETTEEEEEEEE---SSSHHHHHHHHHHHHHHHHHHHT-EEEEE--SSHHHHHHHHHTT--SEEEE-HHHHHHHHHHH--EEEEEEEETTBSEE-EEEEEETT---TTTTTT-TT-EEE---TT-IIIIIHHHHHHHHTT--HHHHSEEE----HHHHHHHHHTTS-SEEEEEHHHHHHHHHTT-S-GGGEEEEEEPSPEE--EEEE-TT--HHHHHHHHHHHHT--HHHHHHTSSTTEEEEEE--GGGGHHHHHHHHHT-